Protein AF-A0A7C1NDT2-F1 (afdb_monomer)

Secondary structure (DSSP, 8-state):
--TT--HHHHHHHHHHHHHH---PPP------SS--EEESSSSEEEE-SSTTTT-EEEEEEEE-SSEEEEEEEETTEEEEEEEEE-SSTTTEEEEEEEEE-GGGTTSSHHHHHHHHHHHHHHHH-SSBEEEEPPP-PPPTT-S------HHHHHHHHHTT-EESS-HHHHTSGGGEEEEEEEPPBTTBPPEEEEEESSSSSEEEEEEBPTTT-SBP--HHHHHHHTT-HHHHHHHHHTT-EEETTS-EE--GGGHHHHHHHH-SSHHHHHHHHHHB---

Radius of gyration: 21.01 Å; Cα contacts (8 Å, |Δi|>4): 525; chains: 1; bounding box: 57×41×64 Å

pLDDT: mean 87.06, std 13.76, range [41.66, 98.5]

Foldseek 3Di:
DDPPPDVVVVVVVVVCVVVPPPPPPQDQDADALFFDWDDPDPFKIATCDFPQHRFIKGWDWDDDQFKIKIWIDGPNHTFKMWIWGAVNGLEETETEDIDGHPVCPPRGPSRVRVLVVVLVSLVRHQAYWYKYDQDDDDDPPDPPDDQPCQSVLLSCLQLQWDFPDDCLVCLDPVFWPDWDWACADDPRAIWIWTAGPDPVRTWIKFFADPPPRHTDRDSVVSVVCRVDSVSVSVRVVVSGIGTNHTMITNAPVSLSSNLSHRDPDPVSSVSSSSRYDGD

Mean predicted aligned error: 7.83 Å

Organism: NCBI:txid2052148

Solvent-accessible surface area (backbone atoms only — not comparable to full-atom values): 15444 Å² total; per-residue (Å²): 136,75,94,77,84,48,73,65,61,54,54,51,50,53,49,48,51,63,68,65,56,67,69,76,79,89,76,83,60,81,49,75,78,44,61,53,61,46,76,77,55,98,40,34,34,37,27,68,40,71,89,46,44,80,37,66,32,41,44,51,78,47,80,54,71,53,33,35,35,32,38,32,27,46,94,90,40,80,44,33,39,38,41,29,43,21,66,58,58,66,36,24,38,33,42,56,48,75,50,57,42,77,98,52,54,97,52,35,56,70,35,49,48,51,45,50,50,54,40,55,51,50,74,75,31,79,37,36,30,48,35,37,49,39,77,55,87,76,62,90,83,59,86,83,77,72,92,48,53,59,71,61,39,48,48,35,49,70,37,32,30,39,58,73,62,63,56,84,67,55,49,32,62,93,32,49,74,46,79,43,82,43,75,59,55,94,93,42,54,26,32,38,43,37,33,30,80,54,89,71,50,58,45,42,29,37,45,37,35,92,86,75,63,40,77,42,68,59,61,64,60,54,59,58,41,69,75,39,56,67,53,45,37,53,37,46,78,69,67,32,53,42,55,24,51,48,36,28,30,32,31,70,90,13,47,65,49,32,27,21,41,54,37,93,45,66,68,52,23,54,53,43,54,71,22,54,44,59,99

Structure (mmCIF, N/CA/C/O backbone):
data_AF-A0A7C1NDT2-F1
#
_entry.id   AF-A0A7C1NDT2-F1
#
loop_
_atom_site.group_PDB
_atom_site.id
_atom_site.type_symbol
_atom_site.label_atom_id
_atom_site.label_alt_id
_atom_site.label_comp_id
_atom_site.label_asym_id
_atom_site.label_entity_id
_atom_site.label_seq_id
_atom_site.pdbx_PDB_ins_code
_atom_site.Cartn_x
_atom_site.Cartn_y
_atom_site.Cartn_z
_atom_site.occupancy
_atom_site.B_iso_or_equiv
_atom_site.auth_seq_id
_atom_site.auth_comp_id
_atom_site.auth_asym_id
_atom_site.auth_atom_id
_atom_site.pdbx_PDB_model_num
ATOM 1 N N . MET A 1 1 ? -28.899 -22.841 -40.504 1.00 42.84 1 MET A N 1
ATOM 2 C CA . MET A 1 1 ? -29.251 -22.178 -39.231 1.00 42.84 1 MET A CA 1
ATOM 3 C C . MET A 1 1 ? -28.890 -23.130 -38.110 1.00 42.84 1 MET A C 1
ATOM 5 O O . MET A 1 1 ? -29.464 -24.207 -38.042 1.00 42.84 1 MET A O 1
ATOM 9 N N . GLY A 1 2 ? -27.838 -22.812 -37.356 1.00 41.75 2 GLY A N 1
ATOM 10 C CA . GLY A 1 2 ? -27.308 -23.696 -36.318 1.00 41.75 2 GLY A CA 1
ATOM 11 C C . GLY A 1 2 ? -28.187 -23.683 -35.069 1.00 41.75 2 GLY A C 1
ATOM 12 O O . GLY A 1 2 ? -28.708 -22.640 -34.693 1.00 41.75 2 GLY A O 1
ATOM 13 N N . LEU A 1 3 ? -28.302 -24.836 -34.413 1.00 42.25 3 LEU A N 1
ATOM 14 C CA . LEU A 1 3 ? -29.037 -25.101 -33.163 1.00 42.25 3 LEU A CA 1
ATOM 15 C C . LEU A 1 3 ? -28.534 -24.306 -31.924 1.00 42.25 3 LEU A C 1
ATOM 17 O O . LEU A 1 3 ? -28.817 -24.686 -30.793 1.00 42.25 3 LEU A O 1
ATOM 21 N N . GLY A 1 4 ? -27.772 -23.222 -32.112 1.00 46.84 4 GLY A N 1
ATOM 22 C CA . GLY A 1 4 ? -27.092 -22.467 -31.052 1.00 46.84 4 GLY A CA 1
ATOM 23 C C . GLY A 1 4 ? -27.848 -21.257 -30.487 1.00 46.84 4 GLY A C 1
ATOM 24 O O . GLY A 1 4 ? -27.421 -20.721 -29.469 1.00 46.84 4 GLY A O 1
ATOM 25 N N . ASP A 1 5 ? -28.964 -20.842 -31.095 1.00 49.38 5 ASP A N 1
ATOM 26 C CA . ASP A 1 5 ? -29.672 -19.594 -30.749 1.00 49.38 5 ASP A CA 1
ATOM 27 C C . ASP A 1 5 ? -30.988 -19.819 -29.985 1.00 49.38 5 ASP A C 1
ATOM 29 O O . ASP A 1 5 ? -31.969 -19.099 -30.162 1.00 49.38 5 ASP A O 1
ATOM 33 N N . LEU A 1 6 ? -31.027 -20.818 -29.099 1.00 52.16 6 LEU A N 1
ATOM 34 C CA . LEU A 1 6 ? -32.129 -20.966 -28.146 1.00 52.16 6 LEU A CA 1
ATOM 35 C C . LEU A 1 6 ? -31.745 -20.315 -26.802 1.00 52.16 6 LEU A C 1
ATOM 37 O O . LEU A 1 6 ? -30.791 -20.772 -26.164 1.00 52.16 6 LEU A O 1
ATOM 41 N N . PRO A 1 7 ? -32.490 -19.296 -26.318 1.00 56.72 7 PRO A N 1
ATOM 42 C CA . PRO A 1 7 ? -32.228 -18.596 -25.050 1.00 56.72 7 PRO A CA 1
ATOM 43 C C . PRO A 1 7 ? -32.074 -19.532 -23.842 1.00 56.72 7 PRO A C 1
ATOM 45 O O . PRO A 1 7 ? -31.340 -19.240 -22.902 1.00 56.72 7 PRO A O 1
ATOM 48 N N . ILE A 1 8 ? -32.729 -20.692 -23.903 1.00 56.28 8 ILE A N 1
ATOM 49 C CA . ILE A 1 8 ? -32.724 -21.733 -22.872 1.00 56.28 8 ILE A CA 1
ATOM 50 C C . ILE A 1 8 ? -31.347 -22.409 -22.757 1.00 56.28 8 ILE A C 1
ATOM 52 O O . ILE A 1 8 ? -30.890 -22.669 -21.648 1.00 56.28 8 ILE A O 1
ATOM 56 N N . ILE A 1 9 ? -30.635 -22.630 -23.869 1.00 56.09 9 ILE A N 1
ATOM 57 C CA . ILE A 1 9 ? -29.297 -23.251 -23.856 1.00 56.09 9 ILE A CA 1
ATOM 58 C C . ILE A 1 9 ? -28.259 -22.279 -23.274 1.00 56.09 9 ILE A C 1
ATOM 60 O O . ILE A 1 9 ? -27.378 -22.703 -22.526 1.00 56.09 9 ILE A O 1
ATOM 64 N N . ARG A 1 10 ? -28.399 -20.968 -23.529 1.00 53.59 10 ARG A N 1
ATOM 65 C CA . ARG A 1 10 ? -27.588 -19.932 -22.859 1.00 53.59 10 ARG A CA 1
ATOM 66 C C . ARG A 1 10 ? -27.877 -19.852 -21.362 1.00 53.59 10 ARG A C 1
ATOM 68 O O . ARG A 1 10 ? -26.935 -19.875 -20.584 1.00 53.59 10 ARG A O 1
ATOM 75 N N . ALA A 1 11 ? -29.147 -19.843 -20.955 1.00 54.56 11 ALA A N 1
ATOM 76 C CA . ALA A 1 11 ? -29.524 -19.788 -19.541 1.00 54.56 11 ALA A CA 1
ATOM 77 C C . ALA A 1 11 ? -29.020 -21.009 -18.751 1.00 54.56 11 ALA A C 1
ATOM 79 O O . ALA A 1 11 ? -28.519 -20.868 -17.638 1.00 54.56 11 ALA A O 1
ATOM 80 N N . ILE A 1 12 ? -29.084 -22.201 -19.353 1.00 56.88 12 ILE A N 1
ATOM 81 C CA . ILE A 1 12 ? -28.526 -23.428 -18.779 1.00 56.88 12 ILE A CA 1
ATOM 82 C C . ILE A 1 12 ? -26.991 -23.347 -18.742 1.00 56.88 12 ILE A C 1
ATOM 84 O O . ILE A 1 12 ? -26.395 -23.647 -17.714 1.00 56.88 12 ILE A O 1
ATOM 88 N N . GLY A 1 13 ? -26.337 -22.872 -19.806 1.00 50.62 13 GLY A N 1
ATOM 89 C CA . GLY A 1 13 ? -24.883 -22.672 -19.838 1.00 50.62 13 GLY A CA 1
ATOM 90 C C . GLY A 1 13 ? -24.366 -21.669 -18.797 1.00 50.62 13 GLY A C 1
ATOM 91 O O . GLY A 1 13 ? -23.332 -21.915 -18.174 1.00 50.62 13 GLY A O 1
ATOM 92 N N . ASP A 1 14 ? -25.099 -20.583 -18.555 1.00 53.72 14 ASP A N 1
ATOM 93 C CA . ASP A 1 14 ? -24.780 -19.575 -17.539 1.00 53.72 14 ASP A CA 1
ATOM 94 C C . ASP A 1 14 ? -25.069 -20.082 -16.116 1.00 53.72 14 ASP A C 1
ATOM 96 O O . ASP A 1 14 ? -24.304 -19.799 -15.191 1.00 53.72 14 ASP A O 1
ATOM 100 N N . PHE A 1 15 ? -26.108 -20.906 -15.941 1.00 54.09 15 PHE A N 1
ATOM 101 C CA . PHE A 1 15 ? -26.393 -21.605 -14.686 1.00 54.09 15 PHE A CA 1
ATOM 102 C C . PHE A 1 15 ? -25.333 -22.671 -14.369 1.00 54.09 15 PHE A C 1
ATOM 104 O O . PHE A 1 15 ? -24.875 -22.770 -13.237 1.00 54.09 15 PHE A O 1
ATOM 111 N N . PHE A 1 16 ? -24.858 -23.426 -15.364 1.00 48.78 16 PHE A N 1
ATOM 112 C CA . PHE A 1 16 ? -23.772 -24.389 -15.170 1.00 48.78 16 PHE A CA 1
ATOM 113 C C . PHE A 1 16 ? -22.420 -23.700 -14.955 1.00 48.78 16 PHE A C 1
ATOM 115 O O . PHE A 1 16 ? -21.645 -24.157 -14.119 1.00 48.78 16 PHE A O 1
ATOM 122 N N . ARG A 1 17 ? -22.134 -22.570 -15.619 1.00 49.31 17 ARG A N 1
ATOM 123 C CA . ARG A 1 17 ? -20.930 -21.770 -15.322 1.00 49.31 17 ARG A CA 1
ATOM 124 C C . ARG A 1 17 ? -20.971 -21.171 -13.919 1.00 49.31 17 ARG A C 1
ATOM 126 O O . ARG A 1 17 ? -19.943 -21.180 -13.252 1.00 49.31 17 ARG A O 1
ATOM 133 N N . SER A 1 18 ? -22.123 -20.703 -13.442 1.00 48.81 18 SER A N 1
ATOM 134 C CA . SER A 1 18 ? -22.248 -20.188 -12.072 1.00 48.81 18 SER A CA 1
ATOM 135 C C . SER A 1 18 ? -22.255 -21.295 -11.009 1.00 48.81 18 SER A C 1
ATOM 137 O O . SER A 1 18 ? -21.730 -21.083 -9.920 1.00 48.81 18 SER A O 1
ATOM 139 N N . ALA A 1 19 ? -22.764 -22.491 -11.329 1.00 46.84 19 ALA A N 1
ATOM 140 C CA . ALA A 1 19 ? -22.798 -23.634 -10.415 1.00 46.84 19 ALA A CA 1
ATOM 141 C C . ALA A 1 19 ? -21.475 -24.427 -10.346 1.00 46.84 19 ALA A C 1
ATOM 143 O O . ALA A 1 19 ? -21.180 -25.017 -9.306 1.00 46.84 19 ALA A O 1
ATOM 144 N N . PHE A 1 20 ? -20.672 -24.452 -11.421 1.00 41.66 20 PHE A N 1
ATOM 145 C CA . PHE A 1 20 ? -19.423 -25.233 -11.495 1.00 41.66 20 PHE A CA 1
ATOM 146 C C . PHE A 1 20 ? -18.130 -24.417 -11.478 1.00 41.66 20 PHE A C 1
ATOM 148 O O . PHE A 1 20 ? -17.073 -24.997 -11.216 1.00 41.66 20 PHE A O 1
ATOM 155 N N . ILE A 1 21 ? -18.169 -23.091 -11.647 1.00 46.12 21 ILE A N 1
ATOM 156 C CA . ILE A 1 21 ? -17.071 -22.252 -11.154 1.00 46.12 21 ILE A CA 1
ATOM 157 C C . ILE A 1 21 ? -17.264 -22.170 -9.640 1.00 46.12 21 ILE A C 1
ATOM 159 O O . ILE A 1 21 ? -17.776 -21.190 -9.106 1.00 46.12 21 ILE A O 1
ATOM 163 N N . ARG A 1 22 ? -16.876 -23.240 -8.935 1.00 45.53 22 ARG A N 1
ATOM 164 C CA . ARG A 1 22 ? -16.585 -23.144 -7.507 1.00 45.53 22 ARG A CA 1
ATOM 165 C C . ARG A 1 22 ? -15.466 -22.120 -7.397 1.00 45.53 22 ARG A C 1
ATOM 167 O O . ARG A 1 22 ? -14.302 -22.450 -7.627 1.00 45.53 22 ARG A O 1
ATOM 174 N N . GLU A 1 23 ? -15.824 -20.869 -7.109 1.00 55.97 23 GLU A N 1
ATOM 175 C CA . GLU A 1 23 ? -14.866 -19.931 -6.539 1.00 55.97 23 GLU A CA 1
ATOM 176 C C . GLU A 1 23 ? -14.151 -20.700 -5.432 1.00 55.97 23 GLU A C 1
ATOM 178 O O . GLU A 1 23 ? -14.802 -21.362 -4.614 1.00 55.97 23 GLU A O 1
ATOM 183 N N . LYS A 1 24 ? -12.813 -20.730 -5.492 1.00 68.94 24 LYS A N 1
ATOM 184 C CA . LYS A 1 24 ? -12.032 -21.416 -4.467 1.00 68.94 24 LYS A CA 1
ATOM 185 C C . LYS A 1 24 ? -12.553 -20.940 -3.108 1.00 68.94 24 LYS A C 1
ATOM 187 O O . LYS A 1 24 ? -12.750 -19.732 -2.947 1.00 68.94 24 LYS A O 1
ATOM 192 N N . PRO A 1 25 ? -12.835 -21.859 -2.170 1.00 82.81 25 PRO A N 1
ATOM 193 C CA . PRO A 1 25 ? -13.297 -21.452 -0.858 1.00 82.81 25 PRO A CA 1
ATOM 194 C C . PRO A 1 25 ? -12.260 -20.502 -0.262 1.00 82.81 25 PRO A C 1
ATOM 196 O O . PRO A 1 25 ? -11.061 -20.767 -0.342 1.00 82.81 25 PRO A O 1
ATOM 199 N N . PHE A 1 26 ? -12.729 -19.384 0.288 1.00 90.31 26 PHE A N 1
ATOM 200 C CA . PHE A 1 26 ? -11.866 -18.433 0.974 1.00 90.31 26 PHE A CA 1
ATOM 201 C C . PHE A 1 26 ? -11.153 -19.139 2.135 1.00 90.31 26 PHE A C 1
ATOM 203 O O . PHE A 1 26 ? -11.812 -19.747 2.985 1.00 90.31 26 PHE A O 1
ATOM 210 N N . VAL A 1 27 ? -9.824 -19.044 2.159 1.00 92.62 27 VAL A N 1
ATOM 211 C CA . VAL A 1 27 ? -8.973 -19.565 3.233 1.00 92.62 27 VAL A CA 1
ATOM 212 C C . VAL A 1 27 ? -8.429 -18.380 4.021 1.00 92.62 27 VAL A C 1
ATOM 214 O O . VAL A 1 27 ? -7.821 -17.468 3.453 1.00 92.62 27 VAL A O 1
ATOM 217 N N . TRP A 1 28 ? -8.670 -18.388 5.330 1.00 95.25 28 TRP A N 1
ATOM 218 C CA . TRP A 1 28 ? -8.096 -17.392 6.221 1.00 95.25 28 TRP A CA 1
ATOM 219 C C . TRP A 1 28 ? -6.632 -17.731 6.499 1.00 95.25 28 TRP A C 1
ATOM 221 O O . TRP A 1 28 ? -6.321 -18.752 7.109 1.00 95.25 28 TRP A O 1
ATOM 231 N N . GLU A 1 29 ? -5.743 -16.862 6.032 1.00 94.62 29 GLU A N 1
ATOM 232 C CA . GLU A 1 29 ? -4.293 -16.973 6.186 1.00 94.62 29 GLU A CA 1
ATOM 233 C C . GLU A 1 29 ? -3.771 -15.618 6.673 1.00 94.62 29 GLU A C 1
ATOM 235 O O . GLU A 1 29 ? -3.459 -14.757 5.849 1.00 94.62 29 GLU A O 1
ATOM 240 N N . PRO A 1 30 ? -3.748 -15.365 7.994 1.00 92.94 30 PRO A N 1
ATOM 241 C CA . PRO A 1 30 ? -3.500 -14.032 8.528 1.00 92.94 30 PRO A CA 1
ATOM 242 C C . PRO A 1 30 ? -2.140 -13.482 8.078 1.00 92.94 30 PRO A C 1
ATOM 244 O O . PRO A 1 30 ? -1.091 -14.094 8.288 1.00 92.94 30 PRO A O 1
ATOM 247 N N . GLY A 1 31 ? -2.175 -12.299 7.467 1.00 91.75 31 GLY A N 1
ATOM 248 C CA . GLY A 1 31 ? -1.012 -11.570 6.970 1.00 91.75 31 GLY A CA 1
ATOM 249 C C . GLY A 1 31 ? -0.706 -10.320 7.795 1.00 91.75 31 GLY A C 1
ATOM 250 O O . GLY A 1 31 ? -1.450 -9.942 8.696 1.00 91.75 31 GLY A O 1
ATOM 251 N N . ARG A 1 32 ? 0.407 -9.643 7.485 1.00 88.81 32 ARG A N 1
ATOM 252 C CA . ARG A 1 32 ? 0.792 -8.373 8.129 1.00 88.81 32 ARG A CA 1
ATOM 253 C C . ARG A 1 32 ? 1.323 -7.371 7.113 1.00 88.81 32 ARG A C 1
ATOM 255 O O . ARG A 1 32 ? 2.175 -7.689 6.291 1.00 88.81 32 ARG A O 1
ATOM 262 N N . ILE A 1 33 ? 0.856 -6.128 7.202 1.00 90.12 33 ILE A N 1
ATOM 263 C CA . ILE A 1 33 ? 1.282 -5.030 6.312 1.00 90.12 33 ILE A CA 1
ATOM 264 C C . ILE A 1 33 ? 2.494 -4.288 6.897 1.00 90.12 33 ILE A C 1
ATOM 266 O O . ILE A 1 33 ? 3.354 -3.779 6.169 1.00 90.12 33 ILE A O 1
ATOM 270 N N . GLY A 1 34 ? 2.547 -4.202 8.226 1.00 91.19 34 GLY A N 1
ATOM 271 C CA . GLY A 1 34 ? 3.481 -3.381 8.987 1.00 91.19 34 GLY A CA 1
ATOM 272 C C . GLY A 1 34 ? 3.886 -4.026 10.312 1.00 91.19 34 GLY A C 1
ATOM 273 O O . GLY A 1 34 ? 3.678 -5.228 10.485 1.00 91.19 34 GLY A O 1
ATOM 274 N N . PRO A 1 35 ? 4.483 -3.243 11.226 1.00 94.06 35 PRO A N 1
ATOM 275 C CA . PRO A 1 35 ? 4.910 -3.747 12.521 1.00 94.06 35 PRO A CA 1
ATOM 276 C C . PRO A 1 35 ? 3.706 -4.182 13.361 1.00 94.06 35 PRO A C 1
ATOM 278 O O . PRO A 1 35 ? 2.638 -3.576 13.301 1.00 94.06 35 PRO A O 1
ATOM 281 N N . LYS A 1 36 ? 3.909 -5.202 14.187 1.00 94.88 36 LYS A N 1
ATOM 282 C CA . LYS A 1 36 ? 3.018 -5.589 15.276 1.00 94.88 36 LYS A CA 1
ATOM 283 C C . LYS A 1 36 ? 2.871 -4.445 16.279 1.00 94.88 36 LYS A C 1
ATOM 285 O O . LYS A 1 36 ? 3.857 -3.823 16.684 1.00 94.88 36 LYS A O 1
ATOM 290 N N . PHE A 1 37 ? 1.641 -4.224 16.712 1.00 96.69 37 PHE A N 1
ATOM 291 C CA . PHE A 1 37 ? 1.280 -3.298 17.773 1.00 96.69 37 PHE A CA 1
ATOM 292 C C . PHE A 1 37 ? 0.081 -3.854 18.542 1.00 96.69 37 PHE A C 1
ATOM 294 O O . PHE A 1 37 ? -0.650 -4.689 18.008 1.00 96.69 37 PHE A O 1
ATOM 301 N N . ASP A 1 38 ? -0.114 -3.368 19.762 1.00 96.94 38 ASP A N 1
ATOM 302 C CA . ASP A 1 38 ? -1.301 -3.659 20.564 1.00 96.94 38 ASP A CA 1
ATOM 303 C C . ASP A 1 38 ? -2.063 -2.363 20.833 1.00 96.94 38 ASP A C 1
ATOM 305 O O . ASP A 1 38 ? -1.447 -1.313 21.018 1.00 96.94 38 ASP A O 1
ATOM 309 N N . TRP A 1 39 ? -3.390 -2.437 20.878 1.00 96.94 39 TRP A N 1
ATOM 310 C CA . TRP A 1 39 ? -4.219 -1.334 21.357 1.00 96.94 39 TRP A CA 1
ATOM 311 C C . TRP A 1 39 ? -4.110 -1.231 22.880 1.00 96.94 39 TRP A C 1
ATOM 313 O O . TRP A 1 39 ? -4.256 -2.231 23.582 1.00 96.94 39 TRP A O 1
ATOM 323 N N . LEU A 1 40 ? -3.836 -0.027 23.375 1.00 97.25 40 LEU A N 1
ATOM 324 C CA . LEU A 1 40 ? -3.861 0.304 24.802 1.00 97.25 40 LEU A CA 1
ATOM 325 C C . LEU A 1 40 ? -5.242 0.821 25.212 1.00 97.25 40 LEU A C 1
ATOM 327 O O . LEU A 1 40 ? -5.742 0.491 26.283 1.00 97.25 40 LEU A O 1
ATOM 331 N N . ASP A 1 41 ? -5.860 1.597 24.325 1.00 96.31 41 ASP A N 1
ATOM 332 C CA . ASP A 1 41 ? -7.229 2.086 24.432 1.00 96.31 41 ASP A CA 1
ATOM 333 C C . ASP A 1 41 ? -7.804 2.330 23.019 1.00 96.31 41 ASP A C 1
ATOM 335 O O . ASP A 1 41 ? -7.325 1.753 22.043 1.00 96.31 41 ASP A O 1
ATOM 339 N N . HIS A 1 42 ? -8.853 3.148 22.891 1.00 93.38 42 HIS A N 1
ATOM 340 C CA . HIS A 1 42 ? -9.510 3.436 21.610 1.00 93.38 42 HIS A CA 1
ATOM 341 C C . HIS A 1 42 ? -8.685 4.291 20.636 1.00 93.38 42 HIS A C 1
ATOM 343 O O . HIS A 1 42 ? -8.982 4.302 19.443 1.00 93.38 42 HIS A O 1
ATOM 349 N N . THR A 1 43 ? -7.682 5.015 21.125 1.00 97.00 43 THR A N 1
ATOM 350 C CA . THR A 1 43 ? -6.845 5.922 20.331 1.00 97.00 43 THR A CA 1
ATOM 351 C C . THR A 1 43 ? -5.359 5.634 20.480 1.00 97.00 43 THR A C 1
ATOM 353 O O . THR A 1 43 ? -4.586 6.074 19.644 1.00 97.00 43 THR A O 1
ATOM 356 N N . HIS A 1 44 ? -4.915 4.887 21.486 1.00 98.12 44 HIS A N 1
ATOM 357 C CA . HIS A 1 44 ? -3.500 4.637 21.733 1.00 98.12 44 HIS A CA 1
ATOM 358 C C . HIS A 1 44 ? -3.095 3.218 21.370 1.00 98.12 44 HIS A C 1
ATOM 360 O O . HIS A 1 44 ? -3.784 2.242 21.677 1.00 98.12 44 HIS A O 1
ATOM 366 N N . ILE A 1 45 ? -1.918 3.107 20.759 1.00 98.12 45 ILE A N 1
ATOM 367 C CA . ILE A 1 45 ? -1.268 1.834 20.466 1.00 98.12 45 ILE A CA 1
ATOM 368 C C . ILE A 1 45 ? 0.141 1.790 21.047 1.00 98.12 45 ILE A C 1
ATOM 370 O O . ILE A 1 45 ? 0.819 2.812 21.144 1.00 98.12 45 ILE A O 1
ATOM 374 N N . LEU A 1 46 ? 0.613 0.582 21.343 1.00 98.12 46 LEU A N 1
ATOM 375 C CA . LEU A 1 46 ? 1.993 0.286 21.707 1.00 98.12 46 LEU A CA 1
ATOM 376 C C . LEU A 1 46 ? 2.651 -0.552 20.612 1.00 98.12 46 LEU A C 1
ATOM 378 O O . LEU A 1 46 ? 2.239 -1.683 20.344 1.00 98.12 46 LEU A O 1
ATOM 382 N N . ILE A 1 47 ? 3.702 -0.020 19.989 1.00 97.75 47 ILE A N 1
ATOM 383 C CA . ILE A 1 47 ? 4.457 -0.739 18.958 1.00 97.75 47 ILE A CA 1
ATOM 384 C C . ILE A 1 47 ? 5.277 -1.859 19.602 1.00 97.75 47 ILE A C 1
ATOM 386 O O . ILE A 1 47 ? 6.009 -1.632 20.563 1.00 97.75 47 ILE A O 1
ATOM 390 N N . ARG A 1 48 ? 5.209 -3.072 19.049 1.00 97.12 48 ARG A N 1
ATOM 391 C CA . ARG A 1 48 ? 5.904 -4.254 19.587 1.00 97.12 48 ARG A CA 1
ATOM 392 C C . ARG A 1 48 ? 7.171 -4.627 18.838 1.00 97.12 48 ARG A C 1
ATOM 394 O O . ARG A 1 48 ? 8.054 -5.242 19.423 1.00 97.12 48 ARG A O 1
ATOM 401 N N . GLU A 1 49 ? 7.280 -4.262 17.567 1.00 94.81 49 GLU A N 1
ATOM 402 C CA . GLU A 1 49 ? 8.428 -4.634 16.739 1.00 94.81 49 GLU A CA 1
ATOM 403 C C . GLU A 1 49 ? 8.901 -3.490 15.835 1.00 94.81 49 GLU A C 1
ATOM 405 O O . GLU A 1 49 ? 8.172 -2.543 15.535 1.00 94.81 49 GLU A O 1
ATOM 410 N N . GLY A 1 50 ? 10.145 -3.603 15.370 1.00 92.81 50 GLY A N 1
ATOM 411 C CA . GLY A 1 50 ? 10.756 -2.647 14.453 1.00 92.81 50 GLY A CA 1
ATOM 412 C C . GLY A 1 50 ? 11.359 -1.410 15.135 1.00 92.81 50 GLY A C 1
ATOM 413 O O . GLY A 1 50 ? 11.528 -1.379 16.353 1.00 92.81 50 GLY A O 1
ATOM 414 N N . PRO A 1 51 ? 11.707 -0.369 14.356 1.00 94.50 51 PRO A N 1
ATOM 415 C CA . PRO A 1 51 ? 12.490 0.776 14.840 1.00 94.50 51 PRO A CA 1
ATOM 416 C C . PRO A 1 51 ? 11.810 1.649 15.904 1.00 94.50 51 PRO A C 1
ATOM 418 O O . PRO A 1 51 ? 12.451 2.536 16.463 1.00 94.50 51 PRO A O 1
ATOM 421 N N . LEU A 1 52 ? 10.510 1.455 16.133 1.00 95.88 52 LEU A N 1
ATOM 422 C CA . LEU A 1 52 ? 9.716 2.185 17.123 1.00 95.88 52 LEU A CA 1
ATOM 423 C C . LEU A 1 52 ? 9.189 1.261 18.227 1.00 95.88 52 LEU A C 1
ATOM 425 O O . LEU A 1 52 ? 8.253 1.637 18.918 1.00 95.88 52 LEU A O 1
ATOM 429 N N . ALA A 1 53 ? 9.767 0.068 18.403 1.00 97.38 53 ALA A N 1
ATOM 430 C CA . ALA A 1 53 ? 9.358 -0.861 19.453 1.00 97.38 53 ALA A CA 1
ATOM 431 C C . ALA A 1 53 ? 9.336 -0.196 20.842 1.00 97.38 53 ALA A C 1
ATOM 433 O O . ALA A 1 53 ? 10.214 0.599 21.187 1.00 97.38 53 ALA A O 1
ATOM 434 N N . ASN A 1 54 ? 8.318 -0.545 21.629 1.00 97.19 54 ASN A N 1
ATOM 435 C CA . ASN A 1 54 ? 8.002 -0.005 22.952 1.00 97.19 54 ASN A CA 1
ATOM 436 C C . ASN A 1 54 ? 7.687 1.500 22.977 1.00 97.19 54 ASN A C 1
ATOM 438 O O . ASN A 1 54 ? 7.747 2.123 24.035 1.00 97.19 54 ASN A O 1
ATOM 442 N N . ARG A 1 55 ? 7.362 2.101 21.826 1.00 97.56 55 ARG A N 1
ATOM 443 C CA . ARG A 1 55 ? 6.823 3.463 21.758 1.00 97.56 55 ARG A CA 1
ATOM 444 C C . ARG A 1 55 ? 5.307 3.428 21.675 1.00 97.56 55 ARG A C 1
ATOM 446 O O . ARG A 1 55 ? 4.741 2.624 20.933 1.00 97.56 55 ARG A O 1
ATOM 453 N N . GLU A 1 56 ? 4.689 4.341 22.406 1.00 97.56 56 GLU A N 1
ATOM 454 C CA . GLU A 1 56 ? 3.262 4.612 22.322 1.00 97.56 56 GLU A CA 1
ATOM 455 C C . GLU A 1 56 ? 2.983 5.644 21.233 1.00 97.56 56 GLU A C 1
ATOM 457 O O . GLU A 1 56 ? 3.782 6.557 21.001 1.00 97.56 56 GLU A O 1
ATOM 462 N N . MET A 1 57 ? 1.856 5.485 20.550 1.00 97.81 57 MET A N 1
ATOM 463 C CA . MET A 1 57 ? 1.363 6.434 19.560 1.00 97.81 57 MET A CA 1
ATOM 464 C C . MET A 1 57 ? -0.123 6.650 19.764 1.00 97.81 57 MET A C 1
ATOM 466 O O . MET A 1 57 ? -0.851 5.708 20.063 1.00 97.81 57 MET A O 1
ATOM 470 N N . GLU A 1 58 ? -0.561 7.875 19.523 1.00 98.50 58 GLU A N 1
ATOM 471 C CA . GLU A 1 58 ? -1.971 8.213 19.400 1.00 98.50 58 GLU A CA 1
ATOM 472 C C . GLU A 1 58 ? -2.376 8.116 17.924 1.00 98.50 58 GLU A C 1
ATOM 474 O O . GLU A 1 58 ? -1.648 8.558 17.030 1.00 98.50 58 GLU A O 1
ATOM 479 N N . ILE A 1 59 ? -3.544 7.543 17.669 1.00 98.19 59 ILE A N 1
ATOM 480 C CA . ILE A 1 59 ? -4.181 7.362 16.376 1.00 98.19 59 ILE A CA 1
ATOM 481 C C . ILE A 1 59 ? -5.588 7.939 16.466 1.00 98.19 59 ILE A C 1
ATOM 483 O O . ILE A 1 59 ? -6.415 7.481 17.250 1.00 98.19 59 ILE A O 1
ATOM 487 N N . VAL A 1 60 ? -5.872 8.918 15.613 1.00 98.06 60 VAL A N 1
ATOM 488 C CA . VAL A 1 60 ? -7.194 9.539 15.511 1.00 98.06 60 VAL A CA 1
ATOM 489 C C . VAL A 1 60 ? -7.746 9.297 14.118 1.00 98.06 60 VAL A C 1
ATOM 491 O O . VAL A 1 60 ? -7.126 9.686 13.125 1.00 98.06 60 VAL A O 1
ATOM 494 N N . THR A 1 61 ? -8.922 8.680 14.050 1.00 98.00 61 THR A N 1
ATOM 495 C CA . THR A 1 61 ? -9.638 8.415 12.800 1.00 98.00 61 THR A CA 1
ATOM 496 C C . THR A 1 61 ? -10.816 9.371 12.660 1.00 98.00 61 THR A C 1
ATOM 498 O O . THR A 1 61 ? -11.670 9.454 13.538 1.00 98.00 61 THR A O 1
ATOM 501 N N . GLU A 1 62 ? -10.903 10.060 11.526 1.00 97.62 62 GLU A N 1
ATOM 502 C CA . GLU A 1 62 ? -12.033 10.919 11.177 1.00 97.62 62 GLU A CA 1
ATOM 503 C C . GLU A 1 62 ? -12.732 10.376 9.931 1.00 97.62 62 GLU A C 1
ATOM 505 O O . GLU A 1 62 ? -12.113 10.251 8.872 1.00 97.62 62 GLU A O 1
ATOM 510 N N . ILE A 1 63 ? -14.033 10.092 10.024 1.00 96.62 63 ILE A N 1
ATOM 511 C CA . ILE A 1 63 ? -14.830 9.587 8.901 1.00 96.62 63 ILE A CA 1
ATOM 512 C C . ILE A 1 63 ? -15.983 10.545 8.618 1.00 96.62 63 ILE A C 1
ATOM 514 O O . ILE A 1 63 ? -16.871 10.749 9.440 1.00 96.62 63 ILE A O 1
ATOM 518 N N . PHE A 1 64 ? -15.992 11.086 7.406 1.00 95.88 64 PHE A N 1
ATOM 519 C CA . PHE A 1 64 ? -17.047 11.939 6.871 1.00 95.88 64 PHE A CA 1
ATOM 520 C C . PHE A 1 64 ? -17.715 11.245 5.675 1.00 95.88 64 PHE A C 1
ATOM 522 O O . PHE A 1 64 ? -17.170 10.269 5.151 1.00 95.88 64 PHE A O 1
ATOM 529 N N . PRO A 1 65 ? -18.869 11.730 5.178 1.00 93.44 65 PRO A N 1
ATOM 530 C CA . PRO A 1 65 ? -19.549 11.107 4.041 1.00 93.44 65 PRO A CA 1
ATOM 531 C C . PRO A 1 65 ? -18.637 10.882 2.823 1.00 93.44 65 PRO A C 1
ATOM 533 O O . PRO A 1 65 ? -18.551 9.760 2.329 1.00 93.44 65 PRO A O 1
ATOM 536 N N . ASN A 1 66 ? -17.871 11.904 2.425 1.00 96.00 66 ASN A N 1
ATOM 537 C CA . ASN A 1 66 ? -17.102 11.894 1.171 1.00 96.00 66 ASN A CA 1
ATOM 538 C C . ASN A 1 66 ? -15.587 11.739 1.377 1.00 96.00 66 ASN A C 1
ATOM 540 O O . ASN A 1 66 ? -14.828 11.738 0.412 1.00 96.00 66 ASN A O 1
ATOM 544 N N . LYS A 1 67 ? -15.116 11.655 2.625 1.00 96.94 67 LYS A N 1
ATOM 545 C CA . LYS A 1 67 ? -13.685 11.556 2.931 1.00 96.94 67 LYS A CA 1
ATOM 546 C C . LYS A 1 67 ? -13.433 10.861 4.259 1.00 96.94 67 LYS A C 1
ATOM 548 O O . LYS A 1 67 ? -14.305 10.856 5.124 1.00 96.94 67 LYS A O 1
ATOM 553 N N . ALA A 1 68 ? -12.235 10.328 4.434 1.00 97.88 68 ALA A N 1
ATOM 554 C CA . ALA A 1 68 ? -11.776 9.826 5.720 1.00 97.88 68 ALA A CA 1
ATOM 555 C C . ALA A 1 68 ? -10.278 10.098 5.906 1.00 97.88 68 ALA A C 1
ATOM 557 O O . ALA A 1 68 ? -9.537 10.188 4.927 1.00 97.88 68 ALA A O 1
ATOM 558 N N . ASN A 1 69 ? -9.841 10.243 7.153 1.00 98.06 69 ASN A N 1
ATOM 559 C CA . ASN A 1 69 ? -8.450 10.506 7.505 1.00 98.06 69 ASN A CA 1
ATOM 560 C C . ASN A 1 69 ? -8.055 9.682 8.725 1.00 98.06 69 ASN A C 1
ATOM 562 O O . ASN A 1 69 ? -8.866 9.468 9.623 1.00 98.06 69 ASN A O 1
ATOM 566 N N . VAL A 1 70 ? -6.786 9.296 8.784 1.00 98.31 70 VAL A N 1
ATOM 567 C CA . VAL A 1 70 ? -6.123 8.872 10.018 1.00 98.31 70 VAL A CA 1
ATOM 568 C C . VAL A 1 70 ? -4.974 9.819 10.281 1.00 98.31 70 VAL A C 1
ATOM 570 O O . VAL A 1 70 ? -4.209 10.128 9.369 1.00 98.31 70 VAL A O 1
ATOM 573 N N . PHE A 1 71 ? -4.840 10.256 11.525 1.00 98.38 71 PHE A N 1
ATOM 574 C CA . PHE A 1 71 ? -3.695 11.005 12.021 1.00 98.38 71 PHE A CA 1
ATOM 575 C C . PHE A 1 71 ? -2.958 10.160 13.046 1.00 98.38 71 PHE A C 1
ATOM 577 O O . PHE A 1 71 ? -3.591 9.501 13.865 1.00 98.38 71 PHE A O 1
ATOM 584 N N . VAL A 1 72 ? -1.630 10.206 13.008 1.00 98.38 72 VAL A N 1
ATOM 585 C CA . VAL A 1 72 ? -0.782 9.583 14.027 1.00 98.38 72 VAL A CA 1
ATOM 586 C C . VAL A 1 72 ? 0.025 10.664 14.713 1.00 98.38 72 VAL A C 1
ATOM 588 O O . VAL A 1 72 ? 0.697 11.452 14.037 1.00 98.38 72 VAL A O 1
ATOM 591 N N . SER A 1 73 ? -0.008 10.659 16.040 1.00 98.38 73 SER A N 1
ATOM 592 C CA . SER A 1 73 ? 0.795 11.530 16.887 1.00 98.38 73 SER A CA 1
ATOM 593 C C . SER A 1 73 ? 1.721 10.714 17.784 1.00 98.38 73 SER A C 1
ATOM 595 O O . SER A 1 73 ? 1.405 9.598 18.193 1.00 98.38 73 SER A O 1
ATOM 597 N N . MET A 1 74 ? 2.878 11.279 18.110 1.00 96.75 74 MET A N 1
ATOM 598 C CA . MET A 1 74 ? 3.787 10.726 19.110 1.00 96.75 74 MET A CA 1
ATOM 599 C C . MET A 1 74 ? 4.355 11.877 19.936 1.00 96.75 74 MET A C 1
ATOM 601 O O . MET A 1 74 ? 4.827 12.864 19.374 1.00 96.75 74 MET A O 1
ATOM 605 N N . ASN A 1 75 ? 4.292 11.766 21.266 1.00 93.56 75 ASN A N 1
ATOM 606 C CA . ASN A 1 75 ? 4.669 12.836 22.201 1.00 93.56 75 ASN A CA 1
ATOM 607 C C . ASN A 1 75 ? 3.947 14.174 21.918 1.00 93.56 75 ASN A C 1
ATOM 609 O O . ASN A 1 75 ? 4.563 15.237 21.960 1.00 93.56 75 ASN A O 1
ATOM 613 N N . GLY A 1 76 ? 2.659 14.120 21.562 1.00 92.88 76 GLY A N 1
ATOM 614 C CA . GLY A 1 76 ? 1.845 15.301 21.243 1.00 92.88 76 GLY A CA 1
ATOM 615 C C . GLY A 1 76 ? 2.113 15.942 19.873 1.00 92.88 76 GLY A C 1
ATOM 616 O O . GLY A 1 76 ? 1.412 16.875 19.490 1.00 92.88 76 GLY A O 1
ATOM 617 N N . GLU A 1 77 ? 3.086 15.449 19.101 1.00 96.75 77 GLU A N 1
ATOM 618 C CA . GLU A 1 77 ? 3.355 15.931 17.745 1.00 96.75 77 GLU A CA 1
ATOM 619 C C . GLU A 1 77 ? 2.701 15.022 16.697 1.00 96.75 77 GLU A C 1
ATOM 621 O O . GLU A 1 77 ? 2.919 13.811 16.709 1.00 96.75 77 GLU A O 1
ATOM 626 N N . LYS A 1 78 ? 1.970 15.598 15.730 1.00 97.38 78 LYS A N 1
ATOM 627 C CA . LYS A 1 78 ? 1.469 14.862 14.556 1.00 97.38 78 LYS A CA 1
ATOM 628 C C . LYS A 1 78 ? 2.627 14.473 13.633 1.00 97.38 78 LYS A C 1
ATOM 630 O O . LYS A 1 78 ? 3.279 15.332 13.040 1.00 97.38 78 LYS A O 1
ATOM 635 N N . ILE A 1 79 ? 2.846 13.172 13.461 1.00 97.88 79 ILE A N 1
ATOM 636 C CA . ILE A 1 79 ? 3.949 12.606 12.666 1.00 97.88 79 ILE A CA 1
AT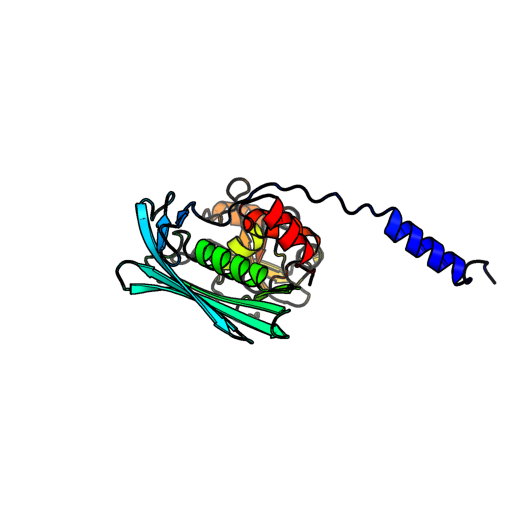OM 637 C C . ILE A 1 79 ? 3.489 11.933 11.370 1.00 97.88 79 ILE A C 1
ATOM 639 O O . ILE A 1 79 ? 4.320 11.642 10.504 1.00 97.88 79 ILE A O 1
ATOM 643 N N . GLY A 1 80 ? 2.186 11.692 11.213 1.00 97.62 80 GLY A N 1
ATOM 644 C CA . GLY A 1 80 ? 1.630 11.090 10.010 1.00 97.62 80 GLY A CA 1
ATOM 645 C C . GLY A 1 80 ? 0.173 11.459 9.765 1.00 97.62 80 GLY A C 1
ATOM 646 O O . GLY A 1 80 ? -0.564 11.787 10.696 1.00 97.62 80 GLY A O 1
ATOM 647 N N . ARG A 1 81 ? -0.231 11.408 8.494 1.00 97.75 81 ARG A N 1
ATOM 648 C CA . ARG A 1 81 ? -1.629 11.522 8.075 1.00 97.75 81 ARG A CA 1
ATOM 649 C C . ARG A 1 81 ? -1.927 10.670 6.843 1.00 97.75 81 ARG A C 1
ATOM 651 O O . ARG A 1 81 ? -1.051 10.487 5.994 1.00 97.75 81 ARG A O 1
ATOM 658 N N . THR A 1 82 ? -3.174 10.242 6.705 1.00 96.94 82 THR A N 1
ATOM 659 C CA . THR A 1 82 ? -3.731 9.678 5.469 1.00 96.94 82 THR A CA 1
ATOM 660 C C . THR A 1 82 ? -4.878 10.535 4.966 1.00 96.94 82 THR A C 1
ATOM 662 O O . THR A 1 82 ? -5.552 11.198 5.753 1.00 96.94 82 THR A O 1
ATOM 665 N N . TYR A 1 83 ? -5.097 10.512 3.655 1.00 96.12 83 TYR A N 1
ATOM 666 C CA . TYR A 1 83 ? -6.271 11.107 3.031 1.00 96.12 83 TYR A CA 1
ATOM 667 C C . TYR A 1 83 ? -6.957 10.079 2.134 1.00 96.12 83 TYR A C 1
ATOM 669 O O . TYR A 1 83 ? -6.344 9.520 1.218 1.00 96.12 83 TYR A O 1
ATOM 677 N N . ILE A 1 84 ? -8.237 9.845 2.407 1.00 97.44 84 ILE A N 1
ATOM 678 C CA . ILE A 1 84 ? -9.122 9.006 1.609 1.00 97.44 84 ILE A CA 1
ATOM 679 C C . ILE A 1 84 ? -10.269 9.847 1.076 1.00 97.44 84 ILE A C 1
ATOM 681 O O . ILE A 1 84 ? -10.933 10.557 1.829 1.00 97.44 84 ILE A O 1
ATOM 685 N N . GLU A 1 85 ? -10.550 9.683 -0.211 1.00 96.81 85 GLU A N 1
ATOM 686 C CA . GLU A 1 85 ? -11.794 10.120 -0.834 1.00 96.81 85 GLU A CA 1
ATOM 687 C C . GLU A 1 85 ? -12.775 8.949 -0.901 1.00 96.81 85 GLU A C 1
ATOM 689 O O . GLU A 1 85 ? -12.386 7.799 -1.136 1.00 96.81 85 GLU A O 1
ATOM 694 N N . ARG A 1 86 ? -14.057 9.250 -0.694 1.00 94.81 86 ARG A N 1
ATOM 695 C CA . ARG A 1 86 ? -15.147 8.282 -0.761 1.00 94.81 86 ARG A CA 1
ATOM 696 C C . ARG A 1 86 ? -16.091 8.653 -1.899 1.00 94.81 86 ARG A C 1
ATOM 698 O O . ARG A 1 86 ? -16.969 9.492 -1.709 1.00 94.81 86 ARG A O 1
ATOM 705 N N . ASP A 1 87 ? -15.897 8.027 -3.058 1.00 89.38 87 ASP A N 1
ATOM 706 C CA . ASP A 1 87 ? -16.654 8.317 -4.280 1.00 89.38 87 ASP A CA 1
ATOM 707 C C . ASP A 1 87 ? -17.113 7.032 -5.017 1.00 89.38 87 ASP A C 1
ATOM 709 O O . ASP A 1 87 ? -16.269 6.302 -5.551 1.00 89.38 87 ASP A O 1
ATOM 713 N N . PRO A 1 88 ? -18.425 6.711 -5.041 1.00 89.19 88 PRO A N 1
ATOM 714 C CA . PRO A 1 88 ? -19.486 7.422 -4.337 1.00 89.19 88 PRO A CA 1
ATOM 715 C C . PRO A 1 88 ? -19.418 7.166 -2.817 1.00 89.19 88 PRO A C 1
ATOM 717 O O . PRO A 1 88 ? -18.913 6.118 -2.383 1.00 89.19 88 PRO A O 1
ATOM 720 N N . PRO A 1 89 ? -19.945 8.087 -1.991 1.00 86.50 89 PRO A N 1
ATOM 721 C CA . PRO A 1 89 ? -19.972 7.959 -0.534 1.00 86.50 89 PRO A CA 1
ATOM 722 C C . PRO A 1 89 ? -20.528 6.611 -0.063 1.00 86.50 89 PRO A C 1
ATOM 724 O O . PRO A 1 89 ? -21.557 6.142 -0.542 1.00 86.50 89 PRO A O 1
ATOM 727 N N . GLY A 1 90 ? -19.844 5.971 0.889 1.00 84.69 90 GLY A N 1
ATOM 728 C CA . GLY A 1 90 ? -20.259 4.670 1.433 1.00 84.69 90 GLY A CA 1
ATOM 729 C C . GLY A 1 90 ? -19.939 3.449 0.564 1.00 84.69 90 GLY A C 1
ATOM 730 O O . GLY A 1 90 ? -20.191 2.331 1.012 1.00 84.69 90 GLY A O 1
ATOM 731 N N . VAL A 1 91 ? -19.377 3.642 -0.634 1.00 88.88 91 VAL A N 1
ATOM 732 C CA . VAL A 1 91 ? -19.112 2.562 -1.595 1.00 88.88 91 VAL A CA 1
ATOM 733 C C . VAL A 1 91 ? -17.672 2.602 -2.106 1.00 88.88 91 VAL A C 1
ATOM 735 O O . VAL A 1 91 ? -16.928 1.639 -1.923 1.00 88.88 91 VAL A O 1
ATOM 738 N N . GLY A 1 92 ? -17.256 3.695 -2.744 1.00 92.56 92 GLY A N 1
ATOM 739 C CA . GLY A 1 92 ? -15.893 3.827 -3.253 1.00 92.56 92 GLY A CA 1
ATOM 740 C C . GLY A 1 92 ? -14.933 4.296 -2.169 1.00 92.56 92 GLY A C 1
ATOM 741 O O . GLY A 1 92 ? -15.275 5.164 -1.373 1.00 92.56 92 GLY A O 1
ATOM 742 N N . VAL A 1 93 ? -13.731 3.725 -2.141 1.00 96.31 93 VAL A N 1
ATOM 743 C CA . VAL A 1 93 ? -12.636 4.100 -1.244 1.00 96.31 93 VAL A CA 1
ATOM 744 C C . VAL A 1 93 ? -11.386 4.317 -2.082 1.00 96.31 93 VAL A C 1
ATOM 746 O O . VAL A 1 93 ? -10.863 3.387 -2.699 1.00 96.31 93 VAL A O 1
ATOM 749 N N . ILE A 1 94 ? -10.898 5.552 -2.106 1.00 96.44 94 ILE A N 1
ATOM 750 C CA . ILE A 1 94 ? -9.702 5.936 -2.853 1.00 96.44 94 ILE A CA 1
ATOM 751 C C . ILE A 1 94 ? -8.688 6.492 -1.864 1.00 96.44 94 ILE A C 1
ATOM 753 O O . ILE A 1 94 ? -8.848 7.600 -1.355 1.00 96.44 94 ILE A O 1
ATOM 757 N N . LEU A 1 95 ? -7.634 5.725 -1.600 1.00 95.94 95 LEU A N 1
ATOM 758 C CA . LEU A 1 95 ? -6.482 6.208 -0.851 1.00 95.94 95 LEU A CA 1
ATOM 759 C C . LEU A 1 95 ? -5.644 7.113 -1.749 1.00 95.94 95 LEU A C 1
ATOM 761 O O . LEU A 1 95 ? -5.075 6.656 -2.738 1.00 95.94 95 LEU A O 1
ATOM 765 N N . TRP A 1 96 ? -5.590 8.391 -1.400 1.00 91.75 96 TRP A N 1
ATOM 766 C CA . TRP A 1 96 ? -4.936 9.425 -2.197 1.00 91.75 96 TRP A CA 1
ATOM 767 C C . TRP A 1 96 ? -3.525 9.737 -1.747 1.00 91.75 96 TRP A C 1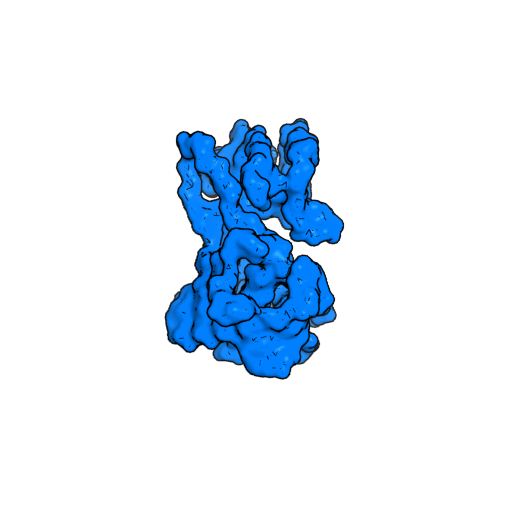
ATOM 769 O O . TRP A 1 96 ? -2.647 9.948 -2.578 1.00 91.75 96 TRP A O 1
ATOM 779 N N . ASP A 1 97 ? -3.333 9.830 -0.436 1.00 88.25 97 ASP A N 1
ATOM 780 C CA . ASP A 1 97 ? -2.065 10.258 0.130 1.00 88.25 97 ASP A CA 1
ATOM 781 C C . ASP A 1 97 ? -1.825 9.592 1.482 1.00 88.25 97 ASP A C 1
ATOM 783 O O . ASP A 1 97 ? -2.747 9.385 2.281 1.00 88.25 97 ASP A O 1
ATOM 787 N N . ILE A 1 98 ? -0.554 9.292 1.728 1.00 93.12 98 ILE A N 1
ATOM 788 C CA . ILE A 1 98 ? -0.019 8.927 3.030 1.00 93.12 98 ILE A CA 1
ATOM 789 C C . ILE A 1 98 ? 1.248 9.747 3.233 1.00 93.12 98 ILE A C 1
ATOM 791 O O . ILE A 1 98 ? 2.286 9.478 2.626 1.00 93.12 98 ILE A O 1
ATOM 795 N N . ALA A 1 99 ? 1.186 10.697 4.158 1.00 92.81 99 ALA A N 1
ATOM 796 C CA . ALA A 1 99 ? 2.328 11.516 4.521 1.00 92.81 99 ALA A CA 1
ATOM 797 C C . ALA A 1 99 ? 2.865 11.087 5.888 1.00 92.81 99 ALA A C 1
ATOM 799 O O . ALA A 1 99 ? 2.116 10.982 6.857 1.00 92.81 99 ALA A O 1
ATOM 800 N N . VAL A 1 100 ? 4.179 10.872 5.966 1.00 94.44 100 VAL A N 1
ATOM 801 C CA . VAL A 1 100 ? 4.911 10.613 7.213 1.00 94.44 100 VAL A CA 1
ATOM 802 C C . VAL A 1 100 ? 6.093 11.575 7.283 1.00 94.44 100 VAL A C 1
ATOM 804 O O . VAL A 1 100 ? 6.841 11.728 6.306 1.00 94.44 100 VAL A O 1
ATOM 807 N N . LYS A 1 101 ? 6.255 12.230 8.436 1.00 94.56 101 LYS A N 1
ATOM 808 C CA . LYS A 1 101 ? 7.355 13.163 8.710 1.00 94.56 101 LYS A CA 1
ATOM 809 C C . LYS A 1 101 ? 8.705 12.453 8.540 1.00 94.56 101 LYS A C 1
ATOM 811 O O . LYS A 1 101 ? 8.842 11.287 8.893 1.00 94.56 101 LYS A O 1
ATOM 816 N N . GLU A 1 102 ? 9.695 13.149 7.984 1.00 89.06 102 GLU A N 1
ATOM 817 C CA . GLU A 1 102 ? 10.957 12.575 7.485 1.00 89.06 102 GLU A CA 1
ATOM 818 C C . GLU A 1 102 ? 11.664 11.641 8.480 1.00 89.06 102 GLU A C 1
ATOM 820 O O . GLU A 1 102 ? 11.869 10.471 8.174 1.00 89.06 102 GLU A O 1
ATOM 825 N N . GLY A 1 103 ? 11.884 12.082 9.723 1.00 91.06 103 GLY A N 1
ATOM 826 C CA . GLY A 1 103 ? 12.512 11.262 10.773 1.00 91.06 103 GLY A CA 1
ATOM 827 C C . GLY A 1 103 ? 11.710 10.030 11.228 1.00 91.06 103 GLY A C 1
ATOM 828 O O . GLY A 1 103 ? 12.187 9.250 12.056 1.00 91.06 103 GLY A O 1
ATOM 829 N N . TYR A 1 104 ? 10.498 9.839 10.709 1.00 93.88 104 TYR A N 1
ATOM 830 C CA . TYR A 1 104 ? 9.584 8.742 11.025 1.00 93.88 104 TYR A CA 1
ATOM 831 C C . TYR A 1 104 ? 9.303 7.820 9.830 1.00 93.88 104 TYR A C 1
ATOM 833 O O . TYR A 1 104 ? 8.631 6.792 9.969 1.00 93.88 104 TYR A O 1
ATOM 841 N N . ARG A 1 105 ? 9.839 8.143 8.649 1.00 90.50 105 ARG A N 1
ATOM 842 C CA . ARG A 1 105 ? 9.706 7.308 7.450 1.00 90.50 105 ARG A CA 1
ATOM 843 C C . ARG A 1 105 ? 10.413 5.968 7.636 1.00 90.50 105 ARG A C 1
ATOM 845 O O . ARG A 1 105 ? 11.340 5.839 8.427 1.00 90.50 105 ARG A O 1
ATOM 852 N N . ARG A 1 106 ? 9.942 4.943 6.914 1.00 87.38 106 ARG A N 1
ATOM 853 C CA . ARG A 1 106 ? 10.455 3.554 6.970 1.00 87.38 106 ARG A CA 1
ATOM 854 C C . ARG A 1 106 ? 10.350 2.871 8.345 1.00 87.38 106 ARG A C 1
ATOM 856 O O . ARG A 1 106 ? 10.870 1.776 8.525 1.00 87.38 106 ARG A O 1
ATOM 863 N N . LYS A 1 107 ? 9.605 3.455 9.290 1.00 92.75 107 LYS A N 1
ATOM 864 C CA . LYS A 1 107 ? 9.353 2.878 10.623 1.00 92.75 107 LYS A CA 1
ATOM 865 C C . LYS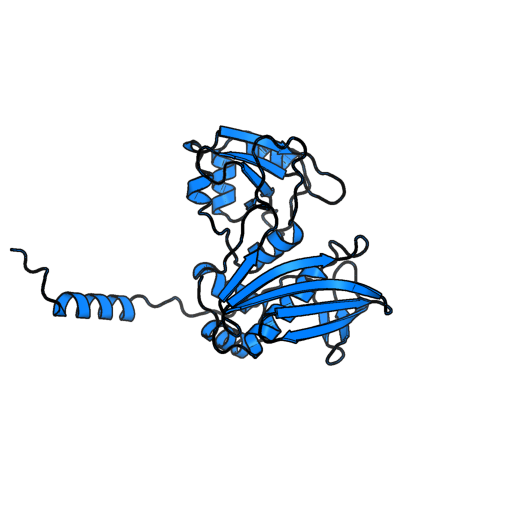 A 1 107 ? 7.978 2.212 10.771 1.00 92.75 107 LYS A C 1
ATOM 867 O O . LYS A 1 107 ? 7.551 1.922 11.879 1.00 92.75 107 LYS A O 1
ATOM 872 N N . GLY A 1 108 ? 7.271 1.983 9.661 1.00 93.12 108 GLY A N 1
ATOM 873 C CA . GLY A 1 108 ? 5.995 1.255 9.640 1.00 93.12 108 GLY A CA 1
ATOM 874 C C . GLY A 1 108 ? 4.729 2.091 9.855 1.00 93.12 108 GLY A C 1
ATOM 875 O O . GLY A 1 108 ? 3.637 1.559 9.691 1.00 93.12 108 GLY A O 1
ATOM 876 N N . ILE A 1 109 ? 4.844 3.394 10.135 1.00 96.00 109 ILE A N 1
ATOM 877 C CA . ILE A 1 109 ? 3.692 4.274 10.422 1.00 96.00 109 ILE A CA 1
ATOM 878 C C . ILE A 1 109 ? 2.692 4.327 9.257 1.00 96.00 109 ILE A C 1
ATOM 880 O O . ILE A 1 109 ? 1.490 4.236 9.477 1.00 96.00 109 ILE A O 1
ATOM 884 N N . ALA A 1 110 ? 3.168 4.394 8.009 1.00 95.69 110 ALA A N 1
ATOM 885 C CA . ALA A 1 110 ? 2.298 4.359 6.829 1.00 95.69 110 ALA A CA 1
ATOM 886 C C . ALA A 1 110 ? 1.458 3.069 6.753 1.00 95.69 110 ALA A C 1
ATOM 888 O O . ALA A 1 110 ? 0.265 3.121 6.454 1.00 95.69 110 ALA A O 1
ATOM 889 N N . SER A 1 111 ? 2.064 1.920 7.071 1.00 95.81 111 SER A N 1
ATOM 890 C CA . SER A 1 111 ? 1.370 0.631 7.107 1.00 95.81 111 SER A CA 1
ATOM 891 C C . SER A 1 111 ? 0.320 0.589 8.215 1.00 95.81 111 SER A C 1
ATOM 893 O O . SER A 1 111 ? -0.785 0.124 7.963 1.00 95.81 111 SER A O 1
ATOM 895 N N . ILE A 1 112 ? 0.639 1.111 9.407 1.00 96.94 112 ILE A N 1
ATOM 896 C CA . ILE A 1 112 ? -0.304 1.193 10.536 1.00 96.94 112 ILE A CA 1
ATOM 897 C C . ILE A 1 112 ? -1.509 2.052 10.155 1.00 96.94 112 ILE A C 1
ATOM 899 O O . ILE A 1 112 ? -2.641 1.597 10.270 1.00 96.94 112 ILE A O 1
ATOM 903 N N . MET A 1 113 ? -1.284 3.264 9.637 1.00 97.94 113 MET A N 1
ATOM 904 C CA . MET A 1 113 ? -2.395 4.139 9.254 1.00 97.94 113 MET A CA 1
ATOM 905 C C . MET A 1 113 ? -3.268 3.523 8.159 1.00 97.94 113 MET A C 1
ATOM 907 O O . MET A 1 113 ? -4.486 3.667 8.205 1.00 97.94 113 MET A O 1
ATOM 911 N N . THR A 1 114 ? -2.657 2.827 7.191 1.00 97.25 114 THR A N 1
ATOM 912 C CA . THR A 1 114 ? -3.394 2.131 6.123 1.00 97.25 114 THR A CA 1
ATOM 913 C C . THR A 1 114 ? -4.233 0.987 6.681 1.00 97.25 114 THR A C 1
ATOM 915 O O . THR A 1 114 ? -5.400 0.856 6.322 1.00 97.25 114 THR A O 1
ATOM 918 N N . TYR A 1 115 ? -3.647 0.181 7.572 1.00 96.88 115 TYR A N 1
ATOM 919 C CA . TYR A 1 115 ? -4.345 -0.897 8.266 1.00 96.88 115 TYR A CA 1
ATOM 920 C C . TYR A 1 115 ? -5.573 -0.358 9.005 1.00 96.88 115 TYR A C 1
ATOM 922 O O . TYR A 1 115 ? -6.684 -0.826 8.761 1.00 96.88 115 TYR A O 1
ATOM 930 N N . VAL A 1 116 ? -5.380 0.671 9.840 1.00 97.00 116 VAL A N 1
ATOM 931 C CA . VAL A 1 116 ? -6.455 1.269 10.639 1.00 97.00 116 VAL A CA 1
ATOM 932 C C . VAL A 1 116 ? -7.563 1.786 9.730 1.00 97.00 116 VAL A C 1
ATOM 934 O O . VAL A 1 116 ? -8.707 1.369 9.872 1.00 97.00 116 VAL A O 1
ATOM 937 N N . ILE A 1 117 ? -7.245 2.640 8.752 1.00 97.44 117 ILE A N 1
ATOM 938 C CA . ILE A 1 117 ? -8.299 3.287 7.970 1.00 97.44 117 ILE A CA 1
ATOM 939 C C . ILE A 1 117 ? -9.078 2.312 7.085 1.00 97.44 117 ILE A C 1
ATOM 941 O O . ILE A 1 117 ? -10.293 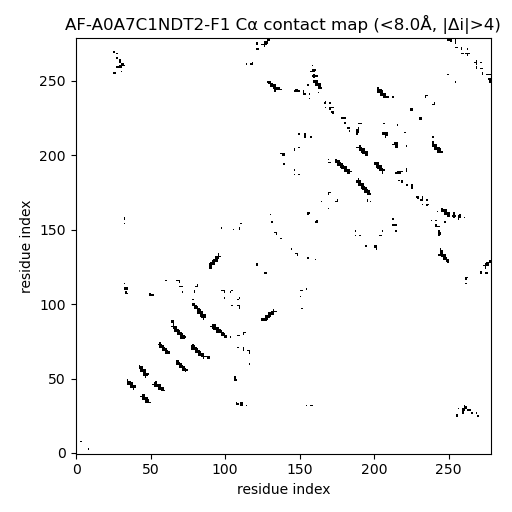2.439 6.957 1.00 97.44 117 ILE A O 1
ATOM 945 N N . PHE A 1 118 ? -8.414 1.329 6.470 1.00 97.31 118 PHE A N 1
ATOM 946 C CA . PHE A 1 118 ? -9.119 0.354 5.642 1.00 97.31 118 PHE A CA 1
ATOM 947 C C . PHE A 1 118 ? -9.990 -0.572 6.481 1.00 97.31 118 PHE A C 1
ATOM 949 O O . PHE A 1 118 ? -11.117 -0.853 6.074 1.00 97.31 118 PHE A O 1
ATOM 956 N N . ARG A 1 119 ? -9.516 -0.986 7.661 1.00 96.19 119 ARG A N 1
ATOM 957 C CA . ARG A 1 119 ? -10.317 -1.775 8.597 1.00 96.19 119 ARG A CA 1
ATOM 958 C C . ARG A 1 119 ? -11.547 -0.997 9.071 1.00 96.19 119 ARG A C 1
ATOM 960 O O . ARG A 1 119 ? -12.655 -1.503 8.941 1.00 96.19 119 ARG A O 1
ATOM 967 N N . GLU A 1 120 ? -11.381 0.248 9.513 1.00 95.88 120 GLU A N 1
ATOM 968 C CA . GLU A 1 120 ? -12.494 1.115 9.934 1.00 95.88 120 GLU A CA 1
ATOM 969 C C . GLU A 1 120 ? -13.537 1.310 8.822 1.00 95.88 120 GLU A C 1
ATOM 971 O O . GLU A 1 120 ? -14.743 1.174 9.044 1.00 95.88 120 GLU A O 1
ATOM 976 N N . LEU A 1 121 ? -13.089 1.558 7.587 1.00 96.56 121 LEU A N 1
ATOM 977 C CA . LEU A 1 121 ? -13.994 1.707 6.446 1.00 96.56 121 LEU A CA 1
ATOM 978 C C . LEU A 1 121 ? -14.745 0.409 6.118 1.00 96.56 121 LEU A C 1
ATOM 980 O O . LEU A 1 121 ? -15.935 0.460 5.807 1.00 96.56 121 LEU A O 1
ATOM 984 N N . LEU A 1 122 ? -14.100 -0.755 6.223 1.00 95.81 122 LEU A N 1
ATOM 985 C CA . LEU A 1 122 ? -14.764 -2.053 6.051 1.00 95.81 122 LEU A CA 1
ATOM 986 C C . LEU A 1 122 ? -15.777 -2.350 7.158 1.00 95.81 122 LEU A C 1
ATOM 988 O O . LEU A 1 122 ? -16.827 -2.940 6.886 1.00 95.81 122 LEU A O 1
ATOM 992 N N . SER A 1 123 ? -15.505 -1.921 8.387 1.00 94.38 123 SER A N 1
ATOM 993 C CA . SER A 1 123 ? -16.425 -2.095 9.512 1.00 94.38 123 SER A CA 1
ATOM 994 C C . SER A 1 123 ? -17.751 -1.368 9.284 1.00 94.38 123 SER A C 1
ATOM 996 O O . SER A 1 123 ? -18.807 -1.914 9.601 1.00 94.38 123 SER A O 1
ATOM 998 N N . ILE A 1 124 ? -17.725 -0.187 8.656 1.00 93.31 124 ILE A N 1
ATOM 999 C CA . ILE A 1 124 ? -18.929 0.636 8.447 1.00 93.31 124 ILE A CA 1
ATOM 1000 C C . ILE A 1 124 ? -19.594 0.459 7.074 1.00 93.31 124 ILE A C 1
ATOM 1002 O O . ILE A 1 124 ? -20.750 0.848 6.891 1.00 93.31 124 ILE A O 1
ATOM 1006 N N . GLN A 1 125 ? -18.889 -0.082 6.078 1.00 91.38 125 GLN A N 1
ATOM 1007 C CA . GLN A 1 125 ? -19.416 -0.211 4.719 1.00 91.38 125 GLN A CA 1
ATOM 1008 C C . GLN A 1 125 ? -20.186 -1.519 4.513 1.00 91.38 125 GLN A C 1
ATOM 1010 O O . GLN A 1 125 ? -19.741 -2.602 4.881 1.00 91.38 125 GLN A O 1
ATOM 1015 N N . LYS A 1 126 ? -21.333 -1.436 3.825 1.00 92.56 126 LYS A N 1
ATOM 1016 C CA . LYS A 1 126 ? -22.053 -2.624 3.324 1.00 92.56 126 LYS A CA 1
ATOM 1017 C C . LYS A 1 126 ? -21.363 -3.234 2.108 1.00 92.56 126 LYS A C 1
ATOM 1019 O O . LYS A 1 126 ? -21.440 -4.434 1.859 1.00 92.56 126 LYS A O 1
ATOM 1024 N N . THR A 1 127 ? -20.746 -2.387 1.295 1.00 94.94 127 THR A N 1
ATOM 1025 C CA . THR A 1 127 ? -20.025 -2.771 0.086 1.00 94.94 127 THR A CA 1
ATOM 1026 C C . THR A 1 127 ? -18.892 -1.782 -0.135 1.00 94.94 127 THR A C 1
ATOM 1028 O O . THR A 1 127 ? -19.060 -0.594 0.142 1.00 94.94 127 THR A O 1
ATOM 1031 N N . ALA A 1 128 ? -17.738 -2.261 -0.593 1.00 95.12 128 ALA A N 1
ATOM 1032 C CA . ALA A 1 128 ? -16.550 -1.430 -0.729 1.00 95.12 128 ALA A CA 1
ATOM 1033 C C . ALA A 1 128 ? -15.726 -1.773 -1.974 1.00 95.12 128 ALA A C 1
ATOM 1035 O O . ALA A 1 128 ? -15.469 -2.946 -2.249 1.00 95.12 128 ALA A O 1
ATOM 1036 N N . PHE A 1 129 ? -15.276 -0.742 -2.686 1.00 96.75 129 PHE A N 1
ATOM 1037 C CA . PHE A 1 129 ? -14.299 -0.833 -3.772 1.00 96.75 129 PHE A CA 1
ATOM 1038 C C . PHE A 1 129 ? -13.063 -0.036 -3.382 1.00 96.75 129 PHE A C 1
ATOM 1040 O O . PHE A 1 129 ? -13.197 1.124 -3.000 1.00 96.75 129 PHE A O 1
ATOM 1047 N N . PHE A 1 130 ? -11.875 -0.622 -3.513 1.00 97.06 130 PHE A N 1
ATOM 1048 C CA . PHE A 1 130 ? -10.641 0.032 -3.087 1.00 97.06 130 PHE A CA 1
ATOM 1049 C C . PHE A 1 130 ? -9.729 0.358 -4.263 1.00 97.06 130 PHE A C 1
ATOM 1051 O O . PHE A 1 130 ? -9.410 -0.490 -5.103 1.00 97.06 130 PHE A O 1
ATOM 1058 N N . LYS A 1 131 ? -9.258 1.602 -4.274 1.00 96.44 131 LYS A N 1
ATOM 1059 C CA . LYS A 1 131 ? -8.224 2.107 -5.172 1.00 96.44 131 LYS A CA 1
ATOM 1060 C C . LYS A 1 131 ? -7.162 2.830 -4.355 1.00 96.44 131 LYS A C 1
ATOM 1062 O O . LYS A 1 131 ? -7.446 3.418 -3.314 1.00 96.44 131 LYS A O 1
ATOM 1067 N N . ILE A 1 132 ? -5.945 2.821 -4.868 1.00 95.12 132 ILE A N 1
ATOM 1068 C CA . ILE A 1 132 ? -4.835 3.632 -4.395 1.00 95.12 132 ILE A CA 1
ATOM 1069 C C . ILE A 1 132 ? -4.417 4.511 -5.565 1.00 95.12 132 ILE A C 1
ATOM 1071 O O . ILE A 1 132 ? -4.086 4.017 -6.647 1.00 95.12 132 ILE A O 1
ATOM 1075 N N . ARG A 1 133 ? -4.461 5.820 -5.359 1.00 90.94 133 ARG A N 1
ATOM 1076 C CA . ARG A 1 133 ? -4.028 6.796 -6.345 1.00 90.94 133 ARG A CA 1
ATOM 1077 C C . ARG A 1 133 ? -2.554 7.085 -6.122 1.00 90.94 133 ARG A C 1
ATOM 1079 O O . ARG A 1 133 ? -2.167 7.553 -5.060 1.00 90.94 133 ARG A O 1
ATOM 1086 N N . MET A 1 134 ? -1.739 6.811 -7.133 1.00 85.31 134 MET A N 1
ATOM 1087 C CA . MET A 1 134 ? -0.338 7.218 -7.117 1.00 85.31 134 MET A CA 1
ATOM 1088 C C . MET A 1 134 ? -0.247 8.585 -7.783 1.00 85.31 134 MET A C 1
ATOM 1090 O O . MET A 1 134 ? -0.760 8.785 -8.886 1.00 85.31 134 MET A O 1
ATOM 1094 N N . MET A 1 135 ? 0.363 9.559 -7.115 1.00 66.00 135 MET A N 1
ATOM 1095 C CA . MET A 1 135 ? 0.529 10.879 -7.714 1.00 66.00 135 MET A CA 1
ATOM 1096 C C . MET A 1 135 ? 1.561 10.842 -8.854 1.00 66.00 135 MET A C 1
ATOM 1098 O O . MET A 1 135 ? 2.635 10.271 -8.687 1.00 66.00 135 MET A O 1
ATOM 1102 N N . ARG A 1 136 ? 1.223 11.549 -9.947 1.00 65.44 136 ARG A N 1
ATOM 1103 C CA . ARG A 1 136 ? 1.974 11.885 -11.182 1.00 65.44 136 ARG A CA 1
ATOM 1104 C C . ARG A 1 136 ? 1.786 11.002 -12.423 1.00 65.44 136 ARG A C 1
ATOM 1106 O O . ARG A 1 136 ? 2.169 9.842 -12.472 1.00 65.44 136 ARG A O 1
ATOM 1113 N N . LEU A 1 137 ? 1.363 11.679 -13.494 1.00 52.00 137 LEU A N 1
ATOM 1114 C CA . LEU A 1 137 ? 1.708 11.374 -14.883 1.00 52.00 137 LEU A CA 1
ATOM 1115 C C . LEU A 1 137 ? 3.033 12.083 -15.197 1.00 52.00 137 LEU A C 1
ATOM 1117 O O . LEU A 1 137 ? 3.105 13.303 -15.063 1.00 52.00 137 LEU A O 1
ATOM 1121 N N . MET A 1 138 ? 4.065 11.344 -15.603 1.00 61.53 138 MET A N 1
ATOM 1122 C CA . MET A 1 138 ? 5.326 11.937 -16.068 1.00 61.53 138 MET A CA 1
ATOM 1123 C C . MET A 1 138 ? 5.324 12.100 -17.580 1.00 61.53 138 MET A C 1
ATOM 1125 O O . MET A 1 138 ? 4.772 11.270 -18.308 1.00 61.53 138 MET A O 1
ATOM 1129 N N . LYS A 1 139 ? 5.974 13.166 -18.052 1.00 58.28 139 LYS A N 1
ATOM 1130 C CA . LYS A 1 139 ? 6.202 13.381 -19.484 1.00 58.28 139 LYS A CA 1
ATOM 1131 C C . LYS A 1 139 ? 7.571 12.809 -19.881 1.00 58.28 139 LYS A C 1
ATOM 1133 O O . LYS A 1 139 ? 8.531 13.006 -19.141 1.00 58.28 139 LYS A O 1
ATOM 1138 N N . PRO A 1 140 ? 7.715 12.188 -21.068 1.00 54.47 140 PRO A N 1
ATOM 1139 C CA . PRO A 1 140 ? 8.985 11.598 -21.512 1.00 54.47 140 PRO A CA 1
ATOM 1140 C C . PRO A 1 140 ? 10.198 12.545 -21.509 1.00 54.47 140 PRO A C 1
ATOM 1142 O O . PRO A 1 140 ? 11.328 12.090 -21.365 1.00 54.47 140 PRO A O 1
ATOM 1145 N N . ALA A 1 141 ? 9.969 13.853 -21.666 1.00 59.47 141 ALA A N 1
ATOM 1146 C CA . ALA A 1 141 ? 11.013 14.876 -21.737 1.00 59.47 141 ALA A CA 1
ATOM 1147 C C . ALA A 1 141 ? 11.525 15.367 -20.366 1.00 59.47 141 ALA A C 1
ATOM 1149 O O . ALA A 1 141 ? 12.464 16.165 -20.317 1.00 59.47 141 ALA A O 1
ATOM 1150 N N . GLU A 1 142 ? 10.924 14.939 -19.252 1.00 63.94 142 GLU A N 1
ATOM 1151 C CA . GLU A 1 142 ? 11.384 15.338 -17.920 1.00 63.94 142 GLU A CA 1
ATOM 1152 C C . GLU A 1 142 ? 12.740 14.685 -17.611 1.00 63.94 142 GLU A C 1
ATOM 1154 O O . GLU A 1 142 ? 12.876 13.464 -17.588 1.00 63.94 142 GLU A O 1
ATOM 1159 N N . LYS A 1 143 ? 13.771 15.513 -17.393 1.00 56.88 143 LYS A N 1
ATOM 1160 C CA . LYS A 1 143 ? 15.129 15.051 -17.050 1.00 56.88 143 LYS A CA 1
ATOM 1161 C C . LYS A 1 143 ? 15.292 14.720 -15.563 1.00 56.88 143 LYS A C 1
ATOM 1163 O O . LYS A 1 143 ? 16.105 13.875 -15.219 1.00 56.88 143 LYS A O 1
ATOM 1168 N N . ASN A 1 144 ? 14.494 15.346 -14.696 1.00 61.62 144 ASN A N 1
ATOM 1169 C CA . ASN A 1 144 ? 14.524 15.139 -13.246 1.00 61.62 144 ASN A CA 1
ATOM 1170 C C . ASN A 1 144 ? 13.394 14.203 -12.818 1.00 61.62 144 ASN A C 1
ATOM 1172 O O . ASN A 1 144 ? 12.478 14.600 -12.096 1.00 61.62 144 ASN A O 1
ATOM 1176 N N . ILE A 1 145 ? 13.443 12.970 -13.314 1.00 68.88 145 ILE A N 1
ATOM 1177 C CA . ILE A 1 145 ? 12.496 11.945 -12.897 1.00 68.88 145 ILE A CA 1
ATOM 1178 C C . ILE A 1 145 ? 12.938 11.414 -11.536 1.00 68.88 145 ILE A C 1
ATOM 1180 O O . ILE A 1 145 ? 14.025 10.862 -11.389 1.00 68.88 145 ILE A O 1
ATOM 1184 N N . GLU A 1 146 ? 12.092 11.622 -10.535 1.00 69.56 146 GLU A N 1
ATOM 1185 C CA . GLU A 1 146 ? 12.316 11.153 -9.174 1.00 69.56 146 GLU A CA 1
ATOM 1186 C C . GLU A 1 146 ? 11.340 10.026 -8.858 1.00 69.56 146 GLU A C 1
ATOM 1188 O O . GLU A 1 146 ? 10.140 10.129 -9.131 1.00 69.56 146 GLU A O 1
ATOM 1193 N N . LEU A 1 147 ? 11.866 8.952 -8.272 1.00 78.75 147 LEU A N 1
ATOM 1194 C CA . LEU A 1 147 ? 11.051 7.876 -7.739 1.00 78.75 147 LEU A CA 1
ATOM 1195 C C . LEU A 1 147 ? 10.190 8.421 -6.593 1.00 78.75 147 LEU A C 1
ATOM 1197 O O . LEU A 1 147 ? 10.698 8.932 -5.599 1.00 78.75 147 LEU A O 1
ATOM 1201 N N . GLN A 1 148 ? 8.876 8.288 -6.733 1.00 77.94 148 GLN A N 1
ATOM 1202 C CA . GLN A 1 148 ? 7.899 8.660 -5.714 1.00 77.94 148 GLN A CA 1
ATOM 1203 C C . GLN A 1 148 ? 7.051 7.445 -5.346 1.00 77.94 148 GLN A C 1
ATOM 1205 O O . GLN A 1 148 ? 7.111 6.403 -5.996 1.00 77.94 148 GLN A O 1
ATOM 1210 N N . ASN A 1 149 ? 6.251 7.579 -4.289 1.00 85.00 149 ASN A N 1
ATOM 1211 C CA . ASN A 1 149 ? 5.243 6.588 -3.910 1.00 85.00 149 ASN A CA 1
ATOM 1212 C C . ASN A 1 149 ? 5.795 5.188 -3.559 1.00 85.00 149 ASN A C 1
ATOM 1214 O O . ASN A 1 149 ? 5.050 4.213 -3.580 1.00 85.00 149 ASN A O 1
ATOM 1218 N N . VAL A 1 150 ? 7.073 5.068 -3.176 1.00 86.69 150 VAL A N 1
ATOM 1219 C CA . VAL A 1 150 ? 7.688 3.770 -2.824 1.00 86.69 150 VAL A CA 1
ATOM 1220 C C . VAL A 1 150 ? 6.938 3.088 -1.684 1.00 86.69 150 VAL A C 1
ATOM 1222 O O . VAL A 1 150 ? 6.497 1.952 -1.822 1.00 86.69 150 VAL A O 1
ATOM 1225 N N . GLY A 1 151 ? 6.742 3.795 -0.566 1.00 87.94 151 GLY A N 1
ATOM 1226 C CA . GLY A 1 151 ? 6.090 3.226 0.616 1.00 87.94 151 GLY A CA 1
ATOM 1227 C C . GLY A 1 151 ? 4.665 2.751 0.333 1.00 87.94 151 GLY A C 1
ATOM 1228 O O . GLY A 1 151 ? 4.310 1.625 0.669 1.00 87.94 151 GLY A O 1
ATOM 1229 N N . ILE A 1 152 ? 3.866 3.581 -0.339 1.00 89.31 152 ILE A N 1
ATOM 1230 C CA . ILE A 1 152 ? 2.486 3.239 -0.694 1.00 89.31 152 ILE A CA 1
ATOM 1231 C C . ILE A 1 152 ? 2.420 2.145 -1.776 1.00 89.31 152 ILE A C 1
ATOM 1233 O O . ILE A 1 152 ? 1.521 1.313 -1.731 1.00 89.31 152 ILE A O 1
ATOM 1237 N N . GLY A 1 153 ? 3.399 2.070 -2.685 1.00 90.19 153 GLY A N 1
ATOM 1238 C CA . GLY A 1 153 ? 3.533 0.982 -3.655 1.00 90.19 153 GLY A CA 1
ATOM 1239 C C . GLY A 1 153 ? 3.825 -0.366 -2.990 1.00 90.19 153 GLY A C 1
ATOM 1240 O O . GLY A 1 153 ? 3.180 -1.360 -3.317 1.00 90.19 153 GLY A O 1
ATOM 1241 N N . VAL A 1 154 ? 4.726 -0.390 -1.998 1.00 91.25 154 VAL A N 1
ATOM 1242 C CA . VAL A 1 154 ? 4.988 -1.584 -1.170 1.00 91.25 154 VAL A CA 1
ATOM 1243 C C . VAL A 1 154 ? 3.726 -2.005 -0.417 1.00 91.25 154 VAL A C 1
ATOM 1245 O O . VAL A 1 154 ? 3.376 -3.183 -0.418 1.00 91.25 154 VAL A O 1
ATOM 1248 N N . ILE A 1 155 ? 3.023 -1.054 0.206 1.00 92.62 155 ILE A N 1
ATOM 1249 C CA . ILE A 1 155 ? 1.773 -1.327 0.930 1.00 92.62 155 ILE A CA 1
ATOM 1250 C C . ILE A 1 155 ? 0.707 -1.888 -0.018 1.00 92.62 155 ILE A C 1
ATOM 1252 O O . ILE A 1 155 ? 0.102 -2.909 0.295 1.00 92.62 155 ILE A O 1
ATOM 1256 N N . GLY A 1 156 ? 0.509 -1.266 -1.184 1.00 93.25 156 GLY A N 1
ATOM 1257 C CA . GLY A 1 156 ? -0.446 -1.720 -2.192 1.00 93.25 156 GLY A CA 1
ATOM 1258 C C . GLY A 1 156 ? -0.157 -3.144 -2.659 1.00 93.25 156 GLY A C 1
ATOM 1259 O O . GLY A 1 156 ? -1.052 -3.984 -2.626 1.00 93.25 156 GLY A O 1
ATOM 1260 N N . ASN A 1 157 ? 1.096 -3.441 -3.011 1.00 91.12 157 ASN A N 1
ATOM 1261 C CA . ASN A 1 157 ? 1.512 -4.780 -3.432 1.00 91.12 157 ASN A CA 1
ATOM 1262 C C . ASN A 1 157 ? 1.278 -5.833 -2.329 1.00 91.12 157 ASN A C 1
ATOM 1264 O O . ASN A 1 157 ? 0.663 -6.868 -2.585 1.00 91.12 157 ASN A O 1
ATOM 1268 N N . ARG A 1 158 ? 1.662 -5.536 -1.078 1.00 91.44 158 ARG A N 1
ATOM 1269 C CA . ARG A 1 158 ? 1.423 -6.422 0.081 1.00 91.44 158 ARG A CA 1
ATOM 1270 C C . ARG A 1 158 ? -0.050 -6.654 0.386 1.00 91.44 158 ARG A C 1
ATOM 1272 O O . ARG A 1 158 ? -0.404 -7.693 0.928 1.00 91.44 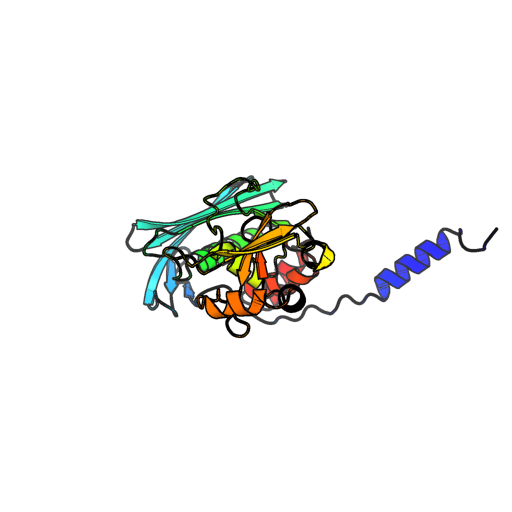158 ARG A O 1
ATOM 1279 N N . LEU A 1 159 ? -0.899 -5.696 0.046 1.00 94.31 159 LEU A N 1
ATOM 1280 C CA . LEU A 1 159 ? -2.343 -5.787 0.205 1.00 94.31 159 LEU A CA 1
ATOM 1281 C C . LEU A 1 159 ? -3.049 -6.446 -0.990 1.00 94.31 159 LEU A C 1
ATOM 1283 O O . LEU A 1 159 ? -4.273 -6.509 -1.001 1.00 94.31 159 LEU A O 1
ATOM 1287 N N . GLY A 1 160 ? -2.312 -6.917 -2.000 1.00 93.81 160 GLY A N 1
ATOM 1288 C CA . GLY A 1 160 ? -2.888 -7.548 -3.190 1.00 93.81 160 GLY A CA 1
ATOM 1289 C C . GLY A 1 160 ? -3.441 -6.559 -4.220 1.00 93.81 160 GLY A C 1
ATOM 1290 O O . GLY A 1 160 ? -4.142 -6.958 -5.153 1.00 93.81 160 GLY A O 1
ATOM 1291 N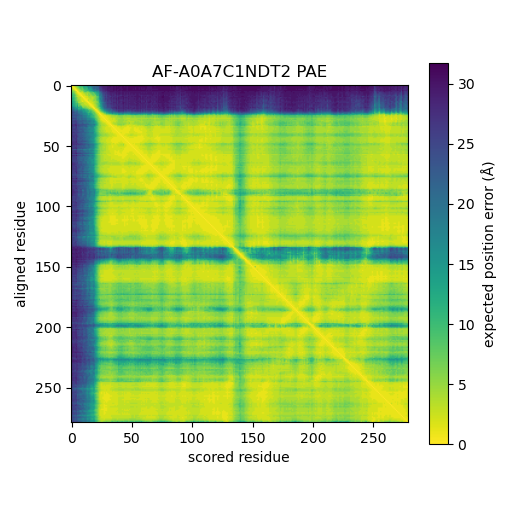 N . PHE A 1 161 ? -3.141 -5.264 -4.095 1.00 95.06 161 PHE A N 1
ATOM 1292 C CA . PHE A 1 161 ? -3.462 -4.311 -5.148 1.00 95.06 161 PHE A CA 1
ATOM 1293 C C . PHE A 1 161 ? -2.522 -4.504 -6.333 1.00 95.06 161 PHE A C 1
ATOM 1295 O O . PHE A 1 161 ? -1.319 -4.719 -6.190 1.00 95.06 161 PHE A O 1
ATOM 1302 N N . THR A 1 162 ? -3.076 -4.331 -7.526 1.00 92.94 162 THR A N 1
ATOM 1303 C CA . THR A 1 162 ? -2.329 -4.411 -8.786 1.00 92.94 162 THR A CA 1
ATOM 1304 C C . THR A 1 162 ? -2.435 -3.093 -9.537 1.00 92.94 162 THR A C 1
ATOM 1306 O O . THR A 1 162 ? -3.451 -2.411 -9.378 1.00 92.94 162 THR A O 1
ATOM 1309 N N . PRO A 1 163 ? -1.449 -2.727 -10.369 1.00 90.56 163 PRO A N 1
ATOM 1310 C CA . PRO A 1 163 ? -1.553 -1.534 -11.196 1.00 90.56 163 PRO A CA 1
ATOM 1311 C C . PRO A 1 163 ? -2.822 -1.516 -12.065 1.00 90.56 163 PRO A C 1
ATOM 1313 O O . PRO A 1 163 ? -3.354 -2.552 -12.477 1.00 90.56 163 PRO A O 1
ATOM 1316 N N . GLU A 1 164 ? -3.315 -0.315 -12.362 1.00 89.81 164 GLU A N 1
ATOM 1317 C CA . GLU A 1 164 ? -4.490 -0.107 -13.214 1.00 89.81 164 GLU A CA 1
ATOM 1318 C C . GLU A 1 164 ? -4.256 -0.625 -14.637 1.00 89.81 164 GLU A C 1
ATOM 1320 O O . GLU A 1 164 ? -5.173 -1.138 -15.279 1.00 89.81 164 GLU A O 1
ATOM 1325 N N . PHE A 1 165 ? -3.010 -0.558 -15.103 1.00 87.50 165 PHE A N 1
ATOM 1326 C CA . PHE A 1 165 ? -2.585 -1.104 -16.380 1.00 87.50 165 PHE A CA 1
ATOM 1327 C C . PHE A 1 165 ? -2.123 -2.560 -16.272 1.00 87.50 165 PHE A C 1
ATOM 1329 O O . PHE A 1 165 ? -1.618 -3.024 -15.252 1.00 87.50 165 PHE A O 1
ATOM 1336 N N . ASN A 1 166 ? -2.248 -3.280 -17.386 1.00 87.81 166 ASN A N 1
ATOM 1337 C CA . ASN A 1 166 ? -1.757 -4.645 -17.509 1.00 87.81 166 ASN A CA 1
ATOM 1338 C C . ASN A 1 166 ? -0.236 -4.640 -17.741 1.00 87.81 166 ASN A C 1
ATOM 1340 O O . ASN A 1 166 ? 0.222 -4.483 -18.875 1.00 87.81 166 ASN A O 1
ATOM 1344 N N . LEU A 1 167 ? 0.534 -4.820 -16.665 1.00 87.25 167 LEU A N 1
ATOM 1345 C CA . LEU A 1 167 ? 1.995 -4.869 -16.729 1.00 87.25 167 LEU A CA 1
ATOM 1346 C C . LEU A 1 167 ? 2.528 -5.998 -17.618 1.00 87.25 167 LEU A C 1
ATOM 1348 O O . LEU A 1 167 ? 3.471 -5.763 -18.367 1.00 87.25 167 LEU A O 1
ATOM 1352 N N . ASP A 1 168 ? 1.886 -7.169 -17.625 1.00 86.38 168 ASP A N 1
ATOM 1353 C CA . ASP A 1 168 ? 2.278 -8.294 -18.487 1.00 86.38 168 ASP A CA 1
ATOM 1354 C C . ASP A 1 168 ? 2.136 -7.975 -19.981 1.00 86.38 168 ASP A C 1
ATOM 1356 O O . ASP A 1 168 ? 2.738 -8.640 -20.823 1.00 86.38 168 ASP A O 1
ATOM 1360 N N . ARG A 1 169 ? 1.308 -6.988 -20.336 1.00 87.94 169 ARG A N 1
ATOM 1361 C CA . ARG A 1 169 ? 1.202 -6.472 -21.703 1.00 87.94 169 ARG A CA 1
ATOM 1362 C C . ARG A 1 169 ? 2.174 -5.323 -21.946 1.00 87.94 169 ARG A C 1
ATOM 1364 O O . ARG A 1 169 ? 2.777 -5.278 -23.011 1.00 87.94 169 ARG A O 1
ATOM 1371 N N . LEU A 1 170 ? 2.290 -4.392 -20.999 1.00 88.19 170 LEU A N 1
ATOM 1372 C CA . LEU A 1 170 ? 3.102 -3.185 -21.170 1.00 88.19 170 LEU A CA 1
ATOM 1373 C C . LEU A 1 170 ? 4.606 -3.460 -21.139 1.00 88.19 170 LEU A C 1
ATOM 1375 O O . LEU A 1 170 ? 5.346 -2.782 -21.840 1.00 88.19 170 LEU A O 1
ATOM 1379 N N . LEU A 1 171 ? 5.046 -4.436 -20.348 1.00 87.94 171 LEU A N 1
ATOM 1380 C CA . LEU A 1 171 ? 6.458 -4.764 -20.149 1.00 87.94 171 LEU A CA 1
ATOM 1381 C C . LEU A 1 171 ? 6.894 -6.001 -20.937 1.00 87.94 171 LEU A C 1
ATOM 1383 O O . LEU A 1 171 ? 7.899 -6.623 -20.601 1.00 87.94 171 LEU A O 1
ATOM 1387 N N . LYS A 1 172 ? 6.153 -6.367 -21.989 1.00 88.44 172 LYS A N 1
ATOM 1388 C CA . LYS A 1 172 ? 6.662 -7.338 -22.958 1.00 88.44 172 LYS A CA 1
ATOM 1389 C C . LYS A 1 172 ? 7.913 -6.770 -23.643 1.00 88.44 172 LYS A C 1
ATOM 1391 O O . LYS A 1 172 ? 7.897 -5.579 -23.962 1.00 88.44 172 LYS A O 1
ATOM 1396 N N . PRO A 1 173 ? 8.943 -7.593 -23.919 1.00 86.81 173 PRO A N 1
ATOM 1397 C CA . PRO A 1 173 ? 10.186 -7.130 -24.544 1.00 86.81 173 PRO A CA 1
ATOM 1398 C C . PRO A 1 173 ? 9.963 -6.301 -25.819 1.00 86.81 173 PRO A C 1
ATOM 1400 O O . PRO A 1 173 ? 10.503 -5.215 -25.977 1.00 86.81 173 PRO A O 1
ATOM 1403 N N . ASP A 1 174 ? 9.039 -6.724 -26.685 1.00 89.12 174 ASP A N 1
ATOM 1404 C CA . ASP A 1 174 ? 8.711 -6.028 -27.935 1.00 89.12 174 ASP A CA 1
ATOM 1405 C C . ASP A 1 174 ? 8.063 -4.642 -27.752 1.00 89.12 174 ASP A C 1
ATOM 1407 O O . ASP A 1 174 ? 8.035 -3.846 -28.697 1.00 89.12 174 ASP A O 1
ATOM 1411 N N . ASN A 1 175 ? 7.551 -4.332 -26.559 1.00 90.12 175 ASN A N 1
ATOM 1412 C CA . ASN A 1 175 ? 6.957 -3.042 -26.220 1.00 90.12 175 ASN A CA 1
ATOM 1413 C C . ASN A 1 175 ? 7.929 -2.091 -25.502 1.00 90.12 175 ASN A C 1
ATOM 1415 O O . ASN A 1 175 ? 7.633 -0.897 -25.400 1.00 90.12 175 ASN A O 1
ATOM 1419 N N . ILE A 1 176 ? 9.070 -2.593 -25.022 1.00 89.31 176 ILE A N 1
ATOM 1420 C CA . ILE A 1 176 ? 10.112 -1.795 -24.371 1.00 89.31 176 ILE A CA 1
ATOM 1421 C C . ILE A 1 176 ? 10.945 -1.097 -25.458 1.00 89.31 176 ILE A C 1
ATOM 1423 O O . ILE A 1 176 ? 11.337 -1.691 -26.457 1.00 89.31 176 ILE A O 1
ATOM 1427 N N . VAL A 1 177 ? 11.145 0.213 -25.304 1.00 89.75 177 VAL A N 1
ATOM 1428 C CA . VAL A 1 177 ? 11.968 1.048 -26.200 1.00 89.75 177 VAL A CA 1
ATOM 1429 C C . VAL A 1 177 ? 13.332 1.293 -25.578 1.00 89.75 177 VAL A C 1
ATOM 1431 O O . VAL A 1 177 ? 14.352 1.234 -26.259 1.00 89.75 177 VAL A O 1
ATOM 1434 N N . SER A 1 178 ? 13.344 1.609 -24.287 1.00 88.25 178 SER A N 1
ATOM 1435 C CA . SER A 1 178 ? 14.574 1.761 -23.529 1.00 88.25 178 SER A CA 1
ATOM 1436 C C . SER A 1 178 ? 14.347 1.474 -22.056 1.00 88.25 178 SER A C 1
ATOM 1438 O O . SER A 1 178 ? 13.242 1.607 -21.522 1.00 88.25 178 SER A O 1
ATOM 1440 N N . LEU A 1 179 ? 15.436 1.084 -21.407 1.00 89.44 179 LEU A N 1
ATOM 1441 C CA . LEU A 1 179 ? 15.485 0.744 -20.004 1.00 89.44 179 LEU A CA 1
ATOM 1442 C C . LEU A 1 179 ? 16.739 1.372 -19.399 1.00 89.44 179 LEU A C 1
ATOM 1444 O O . LEU A 1 179 ? 17.860 1.047 -19.782 1.00 89.44 179 LEU A O 1
ATOM 1448 N N . GLU A 1 180 ? 16.535 2.286 -18.463 1.00 91.06 180 GLU A N 1
ATOM 1449 C CA . GLU A 1 180 ? 17.591 3.036 -17.789 1.00 91.06 180 GLU A CA 1
ATOM 1450 C C . GLU A 1 180 ? 17.517 2.764 -16.284 1.00 91.06 180 GLU A C 1
ATOM 1452 O O . GLU A 1 180 ? 16.433 2.795 -15.696 1.00 91.06 180 GLU A O 1
ATOM 1457 N N . VAL A 1 181 ? 18.662 2.501 -15.649 1.00 91.19 181 VAL A N 1
ATOM 1458 C CA . VAL A 1 181 ? 18.740 2.406 -14.186 1.00 91.19 181 VAL A CA 1
ATOM 1459 C C . VAL A 1 181 ? 19.041 3.782 -13.617 1.00 91.19 181 VAL A C 1
ATOM 1461 O O . VAL A 1 181 ? 20.083 4.370 -13.902 1.00 91.19 181 VAL A O 1
ATOM 1464 N N . LEU A 1 182 ? 18.147 4.267 -12.767 1.00 89.88 182 LEU A N 1
ATOM 1465 C CA . LEU A 1 182 ? 18.333 5.477 -11.988 1.00 89.88 182 LEU A CA 1
ATOM 1466 C C . LEU A 1 182 ? 18.949 5.108 -10.628 1.00 89.88 182 LEU A C 1
ATOM 1468 O O . LEU A 1 182 ? 18.441 4.202 -9.953 1.00 89.88 182 LEU A O 1
ATOM 1472 N N . PRO A 1 183 ? 20.035 5.777 -10.204 1.00 88.62 183 PRO A N 1
ATOM 1473 C CA . PRO A 1 183 ? 20.662 5.511 -8.916 1.00 88.62 183 PRO A CA 1
ATOM 1474 C C . PRO A 1 183 ? 19.746 5.896 -7.751 1.00 88.62 183 PRO A C 1
ATOM 1476 O O . PRO A 1 183 ? 18.836 6.717 -7.891 1.00 88.62 183 PRO A O 1
ATOM 1479 N N . ALA A 1 184 ? 20.023 5.320 -6.582 1.00 88.31 184 ALA A N 1
ATOM 1480 C CA . ALA A 1 184 ? 19.380 5.720 -5.337 1.00 88.31 184 ALA A CA 1
ATOM 1481 C C . ALA A 1 184 ? 19.607 7.216 -5.062 1.00 88.31 184 ALA A C 1
ATOM 1483 O O . ALA A 1 184 ? 20.684 7.757 -5.331 1.00 88.31 184 ALA A O 1
ATOM 1484 N N . LYS A 1 185 ? 18.599 7.882 -4.493 1.00 83.75 185 LYS A N 1
ATOM 1485 C CA . LYS A 1 185 ? 18.660 9.308 -4.151 1.00 83.75 185 LYS A CA 1
ATOM 1486 C C . LYS A 1 185 ? 18.059 9.539 -2.769 1.00 83.75 185 LYS A C 1
ATOM 1488 O O . LYS A 1 185 ? 16.864 9.338 -2.566 1.00 83.75 185 LYS A O 1
ATOM 1493 N N . GLY A 1 186 ? 18.877 9.998 -1.823 1.00 81.69 186 GLY A N 1
ATOM 1494 C CA . GLY A 1 186 ? 18.442 10.211 -0.441 1.00 81.69 186 GLY A CA 1
ATOM 1495 C C . GLY A 1 186 ? 17.921 8.915 0.188 1.00 81.69 186 GLY A C 1
ATOM 1496 O O . GLY A 1 186 ? 18.658 7.942 0.299 1.00 81.69 186 GLY A O 1
ATOM 1497 N N . GLU A 1 187 ? 16.647 8.902 0.586 1.00 76.81 187 GLU A N 1
ATOM 1498 C CA . GLU A 1 187 ? 15.988 7.722 1.168 1.00 76.81 187 GLU A CA 1
ATOM 1499 C C . GLU A 1 187 ? 15.326 6.788 0.139 1.00 76.81 187 GLU A C 1
ATOM 1501 O O . GLU A 1 187 ? 14.720 5.789 0.532 1.00 76.81 187 GLU A O 1
ATOM 1506 N N . PHE A 1 188 ? 15.385 7.116 -1.155 1.00 84.00 188 PHE A N 1
ATOM 1507 C CA . PHE A 1 188 ? 14.744 6.333 -2.208 1.00 84.00 188 PHE A CA 1
ATOM 1508 C C . PHE A 1 188 ? 15.693 5.268 -2.775 1.00 84.00 188 PHE A C 1
ATOM 1510 O O . PHE A 1 188 ? 16.850 5.596 -3.063 1.00 84.00 188 PHE A O 1
ATOM 1517 N N . PRO A 1 189 ? 15.212 4.024 -2.982 1.00 89.31 189 PRO A N 1
ATOM 1518 C CA . PRO A 1 189 ? 15.995 2.963 -3.606 1.00 89.31 189 PRO A CA 1
ATOM 1519 C C . PRO A 1 189 ? 16.316 3.310 -5.069 1.00 89.31 189 PRO A C 1
ATOM 1521 O O . PRO A 1 189 ? 15.714 4.233 -5.639 1.00 89.31 189 PRO A O 1
ATOM 1524 N N . PRO A 1 190 ? 17.226 2.561 -5.716 1.00 92.06 190 PRO A N 1
ATOM 1525 C CA . PRO A 1 190 ? 17.364 2.612 -7.164 1.00 92.06 190 PRO A CA 1
ATOM 1526 C C . PRO A 1 190 ? 16.026 2.331 -7.867 1.00 92.06 190 PRO A C 1
ATOM 1528 O O . PRO A 1 190 ? 15.106 1.737 -7.301 1.00 92.06 190 PRO A O 1
ATOM 1531 N N . SER A 1 191 ? 15.905 2.766 -9.118 1.00 92.44 191 SER A N 1
ATOM 1532 C CA . SER A 1 191 ? 14.698 2.532 -9.917 1.00 92.44 191 SER A CA 1
ATOM 1533 C C . SER A 1 191 ? 15.013 2.300 -11.384 1.00 92.44 191 SER A C 1
ATOM 1535 O O . SER A 1 191 ? 16.081 2.646 -11.876 1.00 92.44 191 SER A O 1
ATOM 1537 N N . PHE A 1 192 ? 14.059 1.716 -12.096 1.00 90.94 192 PHE A N 1
ATOM 1538 C CA . PHE A 1 192 ? 14.035 1.685 -13.543 1.00 90.94 192 PHE A CA 1
ATOM 1539 C C . PHE A 1 192 ? 13.235 2.852 -14.081 1.00 90.94 192 PHE A C 1
ATOM 1541 O O . PHE A 1 192 ? 12.116 3.107 -13.633 1.00 90.94 192 PHE A O 1
ATOM 1548 N N . LYS A 1 193 ? 13.773 3.466 -15.125 1.00 90.62 193 LYS A N 1
ATOM 1549 C CA . LYS A 1 193 ? 13.008 4.218 -16.101 1.00 90.62 193 LYS A CA 1
ATOM 1550 C C . LYS A 1 193 ? 12.825 3.367 -17.341 1.00 90.62 193 LYS A C 1
ATOM 1552 O O . LYS A 1 193 ? 13.778 3.087 -18.062 1.00 90.62 193 LYS A O 1
ATOM 1557 N N . ILE A 1 194 ? 11.583 2.961 -17.564 1.00 88.88 194 ILE A N 1
ATOM 1558 C CA . ILE A 1 194 ? 11.188 2.108 -18.677 1.00 88.88 194 ILE A CA 1
ATOM 1559 C C . ILE A 1 194 ? 10.393 2.968 -19.648 1.00 88.88 194 ILE A C 1
ATOM 1561 O O . ILE A 1 194 ? 9.305 3.444 -19.318 1.00 88.88 194 ILE A O 1
ATOM 1565 N N . VAL A 1 195 ? 10.941 3.191 -20.837 1.00 89.38 195 VAL A N 1
ATOM 1566 C CA . VAL A 1 195 ? 10.226 3.847 -21.933 1.00 89.38 195 VAL A CA 1
ATOM 1567 C C . VAL A 1 195 ? 9.571 2.759 -22.766 1.00 89.38 195 VAL A C 1
ATOM 1569 O O . VAL A 1 195 ? 10.241 1.819 -23.193 1.00 89.38 195 VAL A O 1
ATOM 1572 N N . ILE A 1 196 ? 8.268 2.884 -23.000 1.00 89.56 196 ILE A N 1
ATOM 1573 C CA . ILE A 1 196 ? 7.484 1.897 -23.747 1.00 89.56 196 ILE A CA 1
ATOM 1574 C C . ILE A 1 196 ? 6.766 2.541 -24.936 1.00 89.56 196 ILE A C 1
ATOM 1576 O O . ILE A 1 196 ? 6.550 3.754 -24.969 1.00 89.56 196 ILE A O 1
ATOM 1580 N N . LYS A 1 197 ? 6.391 1.731 -25.934 1.00 89.06 197 LYS A N 1
ATOM 1581 C CA . LYS A 1 197 ? 5.755 2.222 -27.175 1.00 89.06 197 LYS A CA 1
ATOM 1582 C C . LYS A 1 197 ? 4.308 2.670 -26.961 1.00 89.06 197 LYS A C 1
ATOM 1584 O O . LYS A 1 197 ? 3.817 3.551 -27.662 1.00 89.06 197 LYS A O 1
ATOM 1589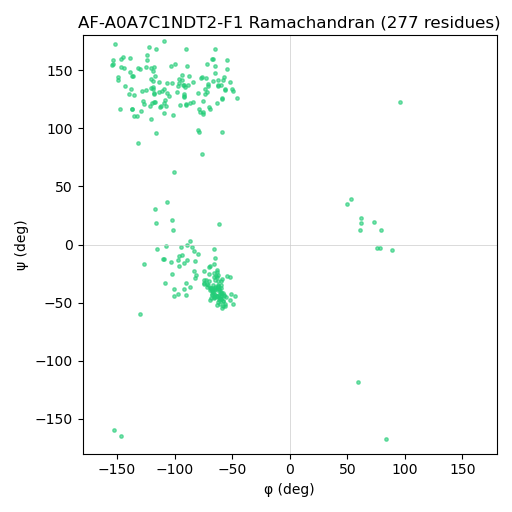 N N . THR A 1 198 ? 3.608 2.050 -26.015 1.00 84.81 198 THR A N 1
ATOM 1590 C CA . THR A 1 198 ? 2.181 2.285 -25.748 1.00 84.81 198 THR A CA 1
ATOM 1591 C C . THR A 1 198 ? 1.960 3.143 -24.508 1.00 84.81 198 THR A C 1
ATOM 1593 O O . THR A 1 198 ? 2.748 3.090 -23.576 1.00 84.81 198 THR A O 1
ATOM 1596 N N . PHE A 1 199 ? 0.848 3.876 -24.431 1.00 77.31 199 PHE A N 1
ATOM 1597 C CA . PHE A 1 199 ? 0.505 4.635 -23.225 1.00 77.31 199 PHE A CA 1
ATOM 1598 C C . PHE A 1 199 ? 0.288 3.714 -21.998 1.00 77.31 199 PHE A C 1
ATOM 1600 O O . PHE A 1 199 ? -0.412 2.705 -22.138 1.00 77.31 199 PHE A O 1
ATOM 1607 N N . PRO A 1 200 ? 0.817 4.061 -20.803 1.00 74.19 200 PRO A N 1
ATOM 1608 C CA . PRO A 1 200 ? 1.639 5.240 -20.484 1.00 74.19 200 PRO A CA 1
ATOM 1609 C C . PRO A 1 200 ? 3.079 5.139 -21.022 1.00 74.19 200 PRO A C 1
ATOM 1611 O O . PRO A 1 200 ? 3.741 4.137 -20.823 1.00 74.19 200 PRO A O 1
ATOM 1614 N N . LEU A 1 201 ? 3.597 6.202 -21.652 1.00 84.06 201 LEU A N 1
ATOM 1615 C CA . LEU A 1 201 ? 4.881 6.174 -22.384 1.00 84.06 201 LEU A CA 1
ATOM 1616 C C . LEU A 1 201 ? 6.127 5.934 -21.513 1.00 84.06 201 LEU A C 1
ATOM 1618 O O . LEU A 1 201 ? 7.157 5.496 -22.020 1.00 84.06 201 LEU A O 1
ATOM 1622 N N . VAL A 1 202 ? 6.054 6.264 -20.221 1.00 87.81 202 VAL A N 1
ATOM 1623 C CA . VAL A 1 202 ? 7.157 6.090 -19.268 1.00 87.81 202 VAL A CA 1
ATOM 1624 C C . VAL A 1 202 ? 6.630 5.481 -17.978 1.00 87.81 202 VAL A C 1
ATOM 1626 O O . VAL A 1 202 ? 5.697 6.005 -17.363 1.00 87.81 202 VAL A O 1
ATOM 1629 N N . LEU A 1 203 ? 7.273 4.403 -17.546 1.00 88.62 203 LEU A N 1
ATOM 1630 C CA . LEU A 1 203 ? 7.059 3.761 -16.257 1.00 88.62 203 LEU A CA 1
ATOM 1631 C C . LEU A 1 203 ? 8.300 3.972 -15.392 1.00 88.62 203 LEU A C 1
ATOM 1633 O O . LEU A 1 203 ? 9.420 3.729 -15.842 1.00 88.62 203 LEU A O 1
ATOM 1637 N N . ILE A 1 204 ? 8.092 4.399 -14.148 1.00 89.56 204 ILE A N 1
ATOM 1638 C CA . ILE A 1 204 ? 9.130 4.410 -13.118 1.00 89.56 204 ILE A CA 1
ATOM 1639 C C . ILE A 1 204 ? 8.816 3.319 -12.128 1.00 89.56 204 ILE A C 1
ATOM 1641 O O . ILE A 1 204 ? 7.758 3.336 -11.499 1.00 89.56 204 ILE A O 1
ATOM 1645 N N . ALA A 1 205 ? 9.728 2.367 -12.007 1.00 91.38 205 ALA A N 1
ATOM 1646 C CA . ALA A 1 205 ? 9.508 1.185 -11.202 1.00 91.38 205 ALA A CA 1
ATOM 1647 C C . ALA A 1 205 ? 10.682 0.905 -10.276 1.00 91.38 205 ALA A C 1
ATOM 1649 O O . ALA A 1 205 ? 11.821 1.230 -10.588 1.00 91.38 205 ALA A O 1
ATOM 1650 N N . PHE A 1 206 ? 10.408 0.269 -9.149 1.00 92.88 206 PHE A N 1
ATOM 1651 C CA . PHE A 1 206 ? 11.432 -0.276 -8.269 1.00 92.88 206 PHE A CA 1
ATOM 1652 C C . PHE A 1 206 ? 11.177 -1.762 -8.047 1.00 92.88 206 PHE A C 1
ATOM 1654 O O . PHE A 1 206 ? 10.096 -2.287 -8.338 1.00 92.88 206 PHE A O 1
ATOM 1661 N N . VAL A 1 207 ? 12.209 -2.435 -7.562 1.00 92.62 207 VAL A N 1
ATOM 1662 C CA . VAL A 1 207 ? 12.247 -3.884 -7.419 1.00 92.62 207 VAL A CA 1
ATOM 1663 C C . VAL A 1 207 ? 12.018 -4.260 -5.964 1.00 92.62 207 VAL A C 1
ATOM 1665 O O . VAL A 1 207 ? 12.556 -3.616 -5.064 1.00 92.62 207 VAL A O 1
ATOM 1668 N N . LEU A 1 208 ? 11.237 -5.312 -5.740 1.00 91.88 208 LEU A N 1
ATOM 1669 C CA . LEU A 1 208 ? 11.068 -5.946 -4.441 1.00 91.88 208 LEU A CA 1
ATOM 1670 C C . LEU A 1 208 ? 11.979 -7.162 -4.314 1.00 91.88 208 LEU A C 1
ATOM 1672 O O . LEU A 1 208 ? 12.067 -7.986 -5.220 1.00 91.88 208 LEU A O 1
ATOM 1676 N N . ASP A 1 209 ? 12.611 -7.285 -3.158 1.00 89.81 209 ASP A N 1
ATOM 1677 C CA . ASP A 1 209 ? 13.352 -8.466 -2.746 1.00 89.81 209 ASP A CA 1
ATOM 1678 C C . ASP A 1 209 ? 12.414 -9.681 -2.652 1.00 89.81 209 ASP A C 1
ATOM 1680 O O . ASP A 1 209 ? 11.289 -9.566 -2.155 1.00 89.81 209 ASP A O 1
ATOM 1684 N N . THR A 1 210 ? 12.860 -10.838 -3.147 1.00 85.75 210 THR A N 1
ATOM 1685 C CA . THR A 1 210 ? 12.013 -12.036 -3.280 1.00 85.75 210 THR A CA 1
ATOM 1686 C C . THR A 1 210 ? 11.558 -12.602 -1.947 1.00 85.75 210 THR A C 1
ATOM 1688 O O . THR A 1 210 ? 10.496 -13.220 -1.890 1.00 85.75 210 THR A O 1
ATOM 1691 N N . ASP A 1 211 ? 12.348 -12.387 -0.899 1.00 85.19 211 ASP A N 1
ATOM 1692 C CA . ASP A 1 211 ? 12.166 -13.054 0.383 1.00 85.19 211 ASP A CA 1
ATOM 1693 C C . ASP A 1 211 ? 11.463 -12.120 1.370 1.00 85.19 211 ASP A C 1
ATOM 1695 O O . ASP A 1 211 ? 10.599 -12.530 2.144 1.00 85.19 211 ASP A O 1
ATOM 1699 N N . THR A 1 212 ? 11.805 -10.832 1.327 1.00 83.94 212 THR A N 1
ATOM 1700 C CA . THR A 1 212 ? 11.320 -9.835 2.288 1.00 83.94 212 THR A CA 1
ATOM 1701 C C . THR A 1 212 ? 10.215 -8.935 1.745 1.00 83.94 212 THR A C 1
ATOM 1703 O O . THR A 1 212 ? 9.568 -8.224 2.528 1.00 83.94 212 THR A O 1
ATOM 1706 N N . LEU A 1 213 ? 10.012 -8.909 0.421 1.00 85.81 213 LEU A N 1
ATOM 1707 C CA . LEU A 1 213 ? 9.118 -7.972 -0.270 1.00 85.81 213 LEU A CA 1
ATOM 1708 C C . LEU A 1 213 ? 9.366 -6.514 0.158 1.00 85.81 213 LEU A C 1
ATOM 1710 O O . LEU A 1 213 ? 8.434 -5.718 0.330 1.00 85.81 213 LEU A O 1
ATOM 1714 N N . LYS A 1 214 ? 10.629 -6.181 0.436 1.00 88.62 214 LYS A N 1
ATOM 1715 C CA . LYS A 1 214 ? 11.105 -4.814 0.669 1.00 88.62 214 LYS A CA 1
ATOM 1716 C C . LYS A 1 214 ? 11.767 -4.297 -0.606 1.00 88.62 214 LYS A C 1
ATOM 1718 O O . LYS A 1 214 ? 12.235 -5.111 -1.397 1.00 88.62 214 LYS A O 1
ATOM 1723 N N . PRO A 1 215 ? 11.823 -2.973 -0.823 1.00 90.56 215 PRO A N 1
ATOM 1724 C CA . PRO A 1 215 ? 12.579 -2.432 -1.941 1.00 90.56 215 PRO A CA 1
ATOM 1725 C C . PRO A 1 215 ? 14.039 -2.897 -1.897 1.00 90.56 215 PRO A C 1
ATOM 1727 O O . PRO A 1 215 ? 14.662 -2.867 -0.837 1.00 90.56 215 PRO A O 1
ATOM 1730 N N . VAL A 1 216 ? 14.564 -3.335 -3.039 1.00 91.75 216 VAL A N 1
ATOM 1731 C CA . VAL A 1 216 ? 15.983 -3.669 -3.190 1.00 91.75 216 VAL A CA 1
ATOM 1732 C C . VAL A 1 216 ? 16.779 -2.371 -3.263 1.00 91.75 216 VAL A C 1
ATOM 1734 O O . VAL A 1 216 ? 16.534 -1.553 -4.151 1.00 91.75 216 VAL A O 1
ATOM 1737 N N . ASP A 1 217 ? 17.746 -2.212 -2.360 1.00 89.69 217 ASP A N 1
ATOM 1738 C CA . ASP A 1 217 ? 18.638 -1.045 -2.308 1.00 89.69 217 ASP A CA 1
ATOM 1739 C C . ASP A 1 217 ? 19.942 -1.251 -3.107 1.00 89.69 217 ASP A C 1
ATOM 1741 O O . ASP A 1 217 ? 20.646 -0.290 -3.420 1.00 89.69 217 ASP A O 1
ATOM 1745 N N . ASP A 1 218 ? 20.278 -2.495 -3.467 1.00 89.56 218 ASP A N 1
ATOM 1746 C CA . ASP A 1 218 ? 21.492 -2.808 -4.225 1.00 89.56 218 ASP A CA 1
ATOM 1747 C C . ASP A 1 218 ? 21.360 -2.427 -5.708 1.00 89.56 218 ASP A C 1
ATOM 1749 O O . ASP A 1 218 ? 20.640 -3.060 -6.480 1.00 89.56 218 ASP A O 1
ATOM 1753 N N . PHE A 1 219 ? 22.136 -1.429 -6.132 1.00 88.56 219 PHE A N 1
ATOM 1754 C CA . PHE A 1 219 ? 22.191 -0.972 -7.522 1.00 88.56 219 PHE A CA 1
ATOM 1755 C C . PHE A 1 219 ? 22.636 -2.072 -8.501 1.00 88.56 219 PHE A C 1
ATOM 1757 O O . PHE A 1 219 ? 22.189 -2.090 -9.650 1.00 88.56 219 PHE A O 1
ATOM 1764 N N . ARG A 1 220 ? 23.492 -3.017 -8.075 1.00 88.69 220 ARG A N 1
ATOM 1765 C CA . ARG A 1 220 ? 23.989 -4.084 -8.964 1.00 88.69 220 ARG A CA 1
ATOM 1766 C C . ARG A 1 220 ? 22.866 -5.009 -9.408 1.00 88.69 220 ARG A C 1
ATOM 1768 O O . ARG A 1 220 ? 22.862 -5.410 -10.570 1.00 88.69 220 ARG A O 1
ATOM 1775 N N . THR A 1 221 ? 21.906 -5.285 -8.531 1.00 88.81 221 THR A N 1
ATOM 1776 C CA . THR A 1 221 ? 20.695 -6.041 -8.869 1.00 88.81 221 THR A CA 1
ATOM 1777 C C . THR A 1 221 ? 19.957 -5.398 -10.044 1.00 88.81 221 THR A C 1
ATOM 1779 O O . THR A 1 221 ? 19.623 -6.080 -11.008 1.00 88.81 221 THR A O 1
ATOM 1782 N N . TYR A 1 222 ? 19.792 -4.072 -10.047 1.00 90.81 222 TYR A N 1
ATOM 1783 C CA . TYR A 1 222 ? 19.126 -3.373 -11.151 1.00 90.81 222 TYR A CA 1
ATOM 1784 C C . TYR A 1 222 ? 19.916 -3.482 -12.457 1.00 90.81 222 TYR A C 1
ATOM 1786 O O . TYR A 1 222 ? 19.340 -3.811 -13.489 1.00 90.81 222 TYR A O 1
ATOM 1794 N N . VAL A 1 223 ? 21.238 -3.286 -12.415 1.00 88.69 223 VAL A N 1
ATOM 1795 C CA . VAL A 1 223 ? 22.110 -3.439 -13.596 1.00 88.69 223 VAL A CA 1
ATOM 1796 C C . VAL A 1 223 ? 22.089 -4.870 -14.140 1.00 88.69 223 VAL A C 1
ATOM 1798 O O . VAL A 1 223 ? 22.188 -5.080 -15.344 1.00 88.69 223 VAL A O 1
ATOM 1801 N N . GLN A 1 224 ? 21.974 -5.879 -13.276 1.00 86.38 224 GLN A N 1
ATOM 1802 C CA . GLN A 1 224 ? 21.837 -7.269 -13.715 1.00 86.38 224 GLN A CA 1
ATOM 1803 C C . GLN A 1 224 ? 20.504 -7.506 -14.424 1.00 86.38 224 GLN A C 1
ATOM 1805 O O . GLN A 1 224 ? 20.490 -8.133 -15.481 1.00 86.38 224 GLN A O 1
ATOM 1810 N N . LEU A 1 225 ? 19.410 -6.962 -13.889 1.00 85.56 225 LEU A N 1
ATOM 1811 C CA . LEU A 1 225 ? 18.079 -7.065 -14.486 1.00 85.56 225 LEU A CA 1
ATOM 1812 C C . LEU A 1 225 ? 17.984 -6.372 -15.853 1.00 85.56 225 LEU A C 1
ATOM 1814 O O . LEU A 1 225 ? 17.196 -6.805 -16.686 1.00 85.56 225 LEU A O 1
ATOM 1818 N N 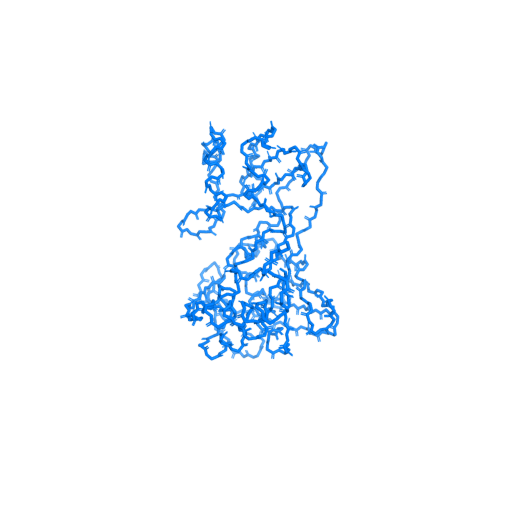. THR A 1 226 ? 18.801 -5.348 -16.128 1.00 85.06 226 THR A N 1
ATOM 1819 C CA . THR A 1 226 ? 18.828 -4.698 -17.451 1.00 85.06 226 THR A CA 1
ATOM 1820 C C . THR A 1 226 ? 19.617 -5.459 -18.511 1.00 85.06 226 THR A C 1
ATOM 1822 O O . THR A 1 226 ? 19.602 -5.050 -19.668 1.00 85.06 226 THR A O 1
ATOM 1825 N N . LYS A 1 227 ? 20.338 -6.531 -18.154 1.00 83.12 227 LYS A N 1
ATOM 1826 C CA . LYS A 1 227 ? 21.106 -7.314 -19.138 1.00 83.12 227 LYS A CA 1
ATOM 1827 C C . LYS A 1 227 ? 20.214 -8.119 -20.080 1.00 83.12 227 LYS A C 1
ATOM 1829 O O . LYS A 1 227 ? 20.653 -8.447 -21.177 1.00 83.12 227 LYS A O 1
ATOM 1834 N N . ASP A 1 228 ? 19.003 -8.448 -19.641 1.00 76.00 228 ASP A N 1
ATOM 1835 C CA . ASP A 1 228 ? 18.044 -9.241 -20.400 1.00 76.00 228 ASP A CA 1
ATOM 1836 C C . ASP A 1 228 ? 16.611 -8.800 -20.071 1.00 76.00 228 ASP A C 1
ATOM 1838 O O . ASP A 1 228 ? 16.124 -8.965 -18.950 1.00 76.00 228 ASP A O 1
ATOM 1842 N N . GLU A 1 229 ? 15.912 -8.278 -21.078 1.00 74.12 229 GLU A N 1
ATOM 1843 C CA . GLU A 1 229 ? 14.523 -7.819 -20.969 1.00 74.12 229 GLU A CA 1
ATOM 1844 C C . GLU A 1 229 ? 13.567 -8.937 -20.529 1.00 74.12 229 GLU A C 1
ATOM 1846 O O . GLU A 1 229 ? 12.583 -8.681 -19.826 1.00 74.12 229 GLU A O 1
ATOM 1851 N N . SER A 1 230 ? 13.874 -10.194 -20.875 1.00 79.50 230 SER A N 1
ATOM 1852 C CA . SER A 1 230 ? 13.076 -11.347 -20.455 1.00 79.50 230 SER A CA 1
ATOM 1853 C C . SER A 1 230 ? 13.114 -11.539 -18.934 1.00 79.50 230 SER A C 1
ATOM 1855 O O . SER A 1 230 ? 12.125 -11.952 -18.322 1.00 79.50 230 SER A O 1
ATOM 1857 N N . THR A 1 231 ? 14.223 -11.159 -18.294 1.00 82.12 231 THR A N 1
ATOM 1858 C CA . THR A 1 231 ? 14.381 -11.243 -16.842 1.00 82.12 231 THR A CA 1
ATOM 1859 C C . THR A 1 231 ? 13.461 -10.247 -16.138 1.00 82.12 231 THR A C 1
ATOM 1861 O O . THR A 1 231 ? 12.736 -10.641 -15.225 1.00 82.12 231 THR A O 1
ATOM 1864 N N . ILE A 1 232 ? 13.389 -8.992 -16.592 1.00 80.44 232 ILE A N 1
ATOM 1865 C CA . ILE A 1 232 ? 12.434 -8.013 -16.039 1.00 80.44 232 ILE A CA 1
ATOM 1866 C C . ILE A 1 232 ? 11.000 -8.482 -16.239 1.00 80.44 232 ILE A C 1
ATOM 1868 O O . ILE A 1 232 ? 10.209 -8.441 -15.296 1.00 80.44 232 ILE A O 1
ATOM 1872 N N . TYR A 1 233 ? 10.677 -8.997 -17.424 1.00 83.62 233 TYR A N 1
ATOM 1873 C CA . TYR A 1 233 ? 9.354 -9.546 -17.694 1.00 83.62 233 TYR A CA 1
ATOM 1874 C C . TYR A 1 233 ? 8.983 -10.680 -16.722 1.00 83.62 233 TYR A C 1
ATOM 1876 O O . TYR A 1 233 ? 7.878 -10.712 -16.177 1.00 83.62 233 TYR A O 1
ATOM 1884 N N . ASN A 1 234 ? 9.922 -11.576 -16.417 1.00 85.00 234 ASN A N 1
ATOM 1885 C CA . ASN A 1 234 ? 9.707 -12.643 -15.439 1.00 85.00 234 ASN A CA 1
ATOM 1886 C C . ASN A 1 234 ? 9.498 -12.107 -14.013 1.00 85.00 234 ASN A C 1
ATOM 1888 O O . ASN A 1 234 ? 8.668 -12.636 -13.273 1.00 85.00 234 ASN A O 1
ATOM 1892 N N . TRP A 1 235 ? 10.203 -11.046 -13.619 1.00 87.12 235 TRP A N 1
ATOM 1893 C CA . TRP A 1 235 ? 10.017 -10.405 -12.312 1.00 87.12 235 TRP A CA 1
ATOM 1894 C C . TRP A 1 235 ? 8.662 -9.705 -12.187 1.00 87.12 235 TRP A C 1
ATOM 1896 O O . TRP A 1 235 ? 8.018 -9.791 -11.139 1.00 87.12 235 TRP A O 1
ATOM 1906 N N . VAL A 1 236 ? 8.191 -9.077 -13.266 1.00 85.12 236 VAL A N 1
ATOM 1907 C CA . VAL A 1 236 ? 6.839 -8.505 -13.353 1.00 85.12 236 VAL A CA 1
ATOM 1908 C C . VAL A 1 236 ? 5.787 -9.580 -13.106 1.00 85.12 236 VAL A C 1
ATOM 1910 O O . VAL A 1 236 ? 4.926 -9.401 -12.247 1.00 85.12 236 VAL A O 1
ATOM 1913 N N . ARG A 1 237 ? 5.904 -10.731 -13.780 1.00 84.00 237 ARG A N 1
ATOM 1914 C CA . ARG A 1 237 ? 4.970 -11.859 -13.619 1.00 84.00 237 ARG A CA 1
ATOM 1915 C C . ARG A 1 237 ? 4.966 -12.454 -12.211 1.00 84.00 237 ARG A C 1
ATOM 1917 O O . ARG A 1 237 ? 3.979 -13.065 -11.809 1.00 84.00 237 ARG A O 1
ATOM 1924 N N . ARG A 1 238 ? 6.057 -12.278 -11.462 1.00 85.12 238 ARG A N 1
ATOM 1925 C CA . ARG A 1 238 ? 6.172 -12.661 -10.046 1.00 85.12 238 ARG A CA 1
ATOM 1926 C C . ARG A 1 238 ? 5.644 -11.590 -9.084 1.00 85.12 238 ARG A C 1
ATOM 1928 O O . ARG A 1 238 ? 5.667 -11.815 -7.881 1.00 85.12 238 ARG A O 1
ATOM 1935 N N . GLY A 1 239 ? 5.191 -10.437 -9.583 1.00 84.00 239 GLY A N 1
ATOM 1936 C CA . GLY A 1 239 ? 4.708 -9.326 -8.760 1.00 84.00 239 GLY A CA 1
ATOM 1937 C C . GLY A 1 239 ? 5.814 -8.562 -8.027 1.00 84.00 239 GLY A C 1
ATOM 1938 O O . GLY A 1 239 ? 5.524 -7.868 -7.057 1.00 84.00 239 GLY A O 1
ATOM 1939 N N . LEU A 1 240 ? 7.069 -8.681 -8.478 1.00 89.12 240 LEU A N 1
ATOM 1940 C CA . LEU A 1 240 ? 8.249 -8.103 -7.817 1.00 89.12 240 LEU A CA 1
ATOM 1941 C C . LEU A 1 240 ? 8.649 -6.730 -8.368 1.00 89.12 240 LEU A C 1
ATOM 1943 O O . LEU A 1 240 ? 9.606 -6.128 -7.890 1.00 89.12 240 LEU A O 1
ATOM 1947 N N . ILE A 1 241 ? 7.936 -6.232 -9.378 1.00 89.38 241 ILE A N 1
ATOM 1948 C CA . ILE A 1 241 ? 8.132 -4.896 -9.941 1.00 89.38 241 ILE A CA 1
ATOM 1949 C C . ILE A 1 241 ? 6.947 -4.025 -9.545 1.00 89.38 241 ILE A C 1
ATOM 1951 O O . ILE A 1 241 ? 5.799 -4.330 -9.873 1.00 89.38 241 ILE A O 1
ATOM 1955 N N . VAL A 1 242 ? 7.235 -2.918 -8.866 1.00 90.69 242 VAL A N 1
ATOM 1956 C CA . VAL A 1 242 ? 6.230 -1.947 -8.429 1.00 90.69 242 VAL A CA 1
ATOM 1957 C C . VAL A 1 242 ? 6.424 -0.664 -9.217 1.00 90.69 242 VAL A C 1
ATOM 1959 O O . VAL A 1 242 ? 7.475 -0.032 -9.135 1.00 90.69 242 VAL A O 1
ATOM 1962 N N . VAL A 1 243 ? 5.402 -0.258 -9.968 1.00 89.88 243 VAL A N 1
ATOM 1963 C CA . VAL A 1 243 ? 5.393 1.022 -10.686 1.00 89.88 243 VAL A CA 1
ATOM 1964 C C . VAL A 1 243 ? 4.934 2.137 -9.750 1.00 89.88 243 VAL A C 1
ATOM 1966 O O . VAL A 1 243 ? 3.838 2.063 -9.202 1.00 89.88 243 VAL A O 1
ATOM 1969 N N . GLY A 1 244 ? 5.753 3.172 -9.577 1.00 86.31 244 GLY A N 1
ATOM 1970 C CA . GLY A 1 244 ? 5.483 4.304 -8.686 1.00 86.31 244 GLY A CA 1
ATOM 1971 C C . GLY A 1 244 ? 4.578 5.389 -9.281 1.00 86.31 244 GLY A C 1
ATOM 1972 O O . GLY A 1 244 ? 4.077 6.230 -8.538 1.00 86.31 244 GLY A O 1
ATOM 1973 N N . ASN A 1 245 ? 4.347 5.383 -10.598 1.00 85.75 245 ASN A N 1
ATOM 1974 C CA . ASN A 1 245 ? 3.594 6.415 -11.326 1.00 85.75 245 ASN A CA 1
ATOM 1975 C C . ASN A 1 245 ? 2.307 5.902 -12.006 1.00 85.75 245 ASN A C 1
ATOM 1977 O O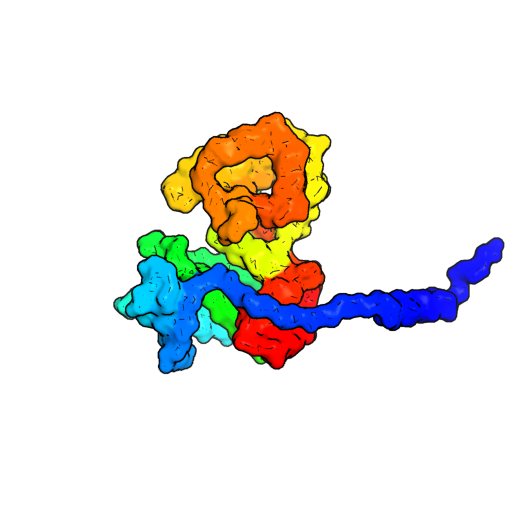 . ASN A 1 245 ? 1.911 6.412 -13.052 1.00 85.75 245 ASN A O 1
ATOM 1981 N N . GLY A 1 246 ? 1.666 4.879 -11.440 1.00 86.94 246 GLY A N 1
ATOM 1982 C CA . GLY A 1 246 ? 0.393 4.338 -11.926 1.00 86.94 246 GLY A CA 1
ATOM 1983 C C . GLY A 1 246 ? -0.565 4.054 -10.784 1.00 86.94 246 GLY A C 1
ATOM 1984 O O . GLY A 1 246 ? -0.110 3.650 -9.720 1.00 86.94 246 GLY A O 1
ATOM 1985 N N . ASN A 1 247 ? -1.874 4.243 -10.971 1.00 91.31 247 ASN A N 1
ATOM 1986 C CA . ASN A 1 247 ? -2.833 3.907 -9.913 1.00 91.31 247 ASN A CA 1
ATOM 1987 C C . ASN A 1 247 ? -2.884 2.396 -9.677 1.00 91.31 247 ASN A C 1
ATOM 1989 O O . ASN A 1 247 ? -2.532 1.608 -10.551 1.00 91.31 247 ASN A O 1
ATOM 1993 N N . TYR A 1 248 ? -3.367 1.996 -8.505 1.00 94.19 248 TYR A N 1
ATOM 1994 C CA . TYR A 1 248 ? -3.481 0.602 -8.092 1.00 94.19 248 TYR A CA 1
ATOM 1995 C C . TYR A 1 248 ? -4.915 0.289 -7.700 1.00 94.19 248 TYR A C 1
ATOM 1997 O O . TYR A 1 248 ? -5.552 1.040 -6.963 1.00 94.19 248 TYR A O 1
ATOM 2005 N N . TRP A 1 249 ? -5.438 -0.824 -8.194 1.00 95.75 249 TRP A N 1
ATOM 2006 C CA . TRP A 1 249 ? -6.810 -1.256 -7.967 1.00 95.75 249 TRP A CA 1
ATOM 2007 C C . TRP A 1 249 ? -6.820 -2.600 -7.253 1.00 95.75 249 TRP A C 1
ATOM 2009 O O . TRP A 1 249 ? -6.028 -3.497 -7.571 1.00 95.75 249 TRP A O 1
ATOM 2019 N N . LEU A 1 250 ? -7.752 -2.750 -6.313 1.00 97.06 250 LEU A N 1
ATOM 2020 C CA . LEU A 1 250 ? -8.023 -4.037 -5.699 1.00 97.06 250 LEU A CA 1
ATOM 2021 C C . LEU A 1 250 ? -8.902 -4.864 -6.643 1.00 97.06 250 LEU A C 1
ATOM 2023 O O . LEU A 1 250 ? -10.119 -4.687 -6.725 1.00 97.06 250 LEU A O 1
ATOM 2027 N N . ARG A 1 251 ? -8.259 -5.756 -7.398 1.00 94.94 251 ARG A N 1
ATOM 2028 C CA . ARG A 1 251 ? -8.929 -6.679 -8.322 1.00 94.94 251 ARG A CA 1
ATOM 2029 C C . ARG A 1 251 ? -9.290 -7.978 -7.614 1.00 94.94 251 ARG A C 1
ATOM 2031 O O . ARG A 1 251 ? -8.783 -8.271 -6.536 1.00 94.94 251 ARG A O 1
ATOM 2038 N N . ARG A 1 252 ? -10.114 -8.802 -8.270 1.00 94.06 252 ARG A N 1
ATOM 2039 C CA . ARG A 1 252 ? -10.636 -10.069 -7.724 1.00 94.06 252 ARG A CA 1
ATOM 2040 C C . ARG A 1 252 ? -9.554 -10.948 -7.086 1.00 94.06 252 ARG A C 1
ATOM 2042 O O . ARG A 1 252 ? -9.763 -11.435 -5.984 1.00 94.06 252 ARG A O 1
ATOM 2049 N N . ASN A 1 253 ? -8.405 -11.094 -7.744 1.00 91.94 253 ASN A N 1
ATOM 2050 C CA . ASN A 1 253 ? -7.321 -11.970 -7.288 1.00 91.94 253 ASN A CA 1
ATOM 2051 C C . ASN A 1 253 ? -6.612 -11.474 -6.015 1.00 91.94 253 ASN A C 1
ATOM 2053 O O . ASN A 1 253 ? -5.942 -12.264 -5.364 1.00 91.94 253 ASN A O 1
ATOM 2057 N N . GLY A 1 254 ? -6.747 -10.191 -5.670 1.00 94.75 254 GLY A N 1
ATOM 2058 C CA . GLY A 1 254 ? -6.122 -9.598 -4.487 1.00 94.75 254 GLY A CA 1
ATOM 2059 C C . GLY A 1 254 ? -7.033 -9.521 -3.266 1.00 94.75 254 GLY A C 1
ATOM 2060 O O . GLY A 1 254 ? -6.556 -9.207 -2.182 1.00 94.75 254 GLY A O 1
ATOM 2061 N N . ILE A 1 255 ? -8.338 -9.786 -3.413 1.00 96.56 255 ILE A N 1
ATOM 2062 C CA . ILE A 1 255 ? -9.307 -9.565 -2.328 1.00 96.56 255 ILE A CA 1
ATOM 2063 C C . ILE A 1 255 ? -9.005 -10.460 -1.122 1.00 96.56 255 ILE A C 1
ATOM 2065 O O . ILE A 1 255 ? -9.040 -9.977 0.005 1.00 96.56 255 ILE A O 1
ATOM 2069 N N . ASP A 1 256 ? -8.700 -11.739 -1.344 1.00 96.31 256 ASP A N 1
ATOM 2070 C CA . ASP A 1 256 ? -8.419 -12.686 -0.258 1.00 96.31 256 ASP A CA 1
ATOM 2071 C C . ASP A 1 256 ? -7.173 -12.252 0.529 1.00 96.31 256 ASP A C 1
ATOM 2073 O O . ASP A 1 256 ? -7.200 -12.188 1.756 1.00 96.31 256 ASP A O 1
ATOM 2077 N N . GLN A 1 257 ? -6.114 -11.846 -0.180 1.00 95.94 257 GLN A N 1
ATOM 2078 C CA . GLN A 1 257 ? -4.906 -11.284 0.424 1.00 95.94 257 GLN A CA 1
ATOM 2079 C C . GLN A 1 257 ? -5.225 -10.017 1.226 1.00 95.94 257 GLN A C 1
ATOM 2081 O O . GLN A 1 257 ? -4.802 -9.902 2.374 1.00 95.94 257 GLN A O 1
ATOM 2086 N N . PHE A 1 258 ? -5.997 -9.095 0.653 1.00 97.38 258 PHE A N 1
ATOM 2087 C CA . PHE A 1 258 ? -6.392 -7.846 1.297 1.00 97.38 258 PHE A CA 1
ATOM 2088 C C . PHE A 1 258 ? -7.094 -8.079 2.636 1.00 97.38 258 PHE A C 1
ATOM 2090 O O . PHE A 1 258 ? -6.683 -7.518 3.649 1.00 97.38 258 PHE A O 1
ATOM 2097 N N . VAL A 1 259 ? -8.118 -8.938 2.667 1.00 97.12 259 VAL A N 1
ATOM 2098 C CA . VAL A 1 259 ? -8.878 -9.195 3.901 1.00 97.12 259 VAL A CA 1
ATOM 2099 C C . VAL A 1 259 ? -8.052 -9.953 4.934 1.00 97.12 259 VAL A C 1
ATOM 2101 O O . VAL A 1 259 ? -8.111 -9.616 6.112 1.00 97.12 259 VAL A O 1
ATOM 2104 N N . ASN A 1 260 ? -7.214 -10.896 4.499 1.00 97.00 260 ASN A N 1
ATOM 2105 C CA . ASN A 1 260 ? -6.311 -11.644 5.373 1.00 97.00 260 ASN A CA 1
ATOM 2106 C C . ASN A 1 260 ? -5.276 -10.753 6.076 1.00 97.00 260 ASN A C 1
ATOM 2108 O O . ASN A 1 260 ? -4.802 -11.098 7.154 1.00 97.00 260 ASN A O 1
ATOM 2112 N N . HIS A 1 261 ? -4.923 -9.611 5.483 1.00 96.62 261 HIS A N 1
ATOM 2113 C CA . HIS A 1 261 ? -3.984 -8.649 6.065 1.00 96.62 261 HIS A CA 1
ATOM 2114 C C . HIS A 1 261 ? -4.645 -7.596 6.965 1.00 96.62 261 HIS A C 1
ATOM 2116 O O . HIS A 1 261 ? -3.933 -6.865 7.658 1.00 96.62 261 HIS A O 1
ATOM 2122 N N . LEU A 1 262 ? -5.975 -7.473 6.922 1.00 96.44 262 LEU A N 1
ATOM 2123 C CA . LEU A 1 262 ? -6.726 -6.468 7.680 1.00 96.44 262 LEU A CA 1
ATOM 2124 C C . LEU A 1 262 ? -7.519 -7.057 8.843 1.00 96.44 262 LEU A C 1
ATOM 2126 O O . LEU A 1 262 ? -7.699 -6.373 9.844 1.00 96.44 262 LEU A O 1
ATOM 2130 N N . ALA A 1 263 ? -8.021 -8.279 8.700 1.00 96.25 263 ALA A N 1
ATOM 2131 C CA . ALA A 1 263 ? -8.868 -8.893 9.706 1.00 96.25 263 ALA A CA 1
ATOM 2132 C C . ALA A 1 263 ? -8.068 -9.405 10.910 1.00 96.25 263 ALA A C 1
ATOM 2134 O O . ALA A 1 263 ? -6.975 -9.954 10.756 1.00 96.25 263 ALA A O 1
ATOM 2135 N N . THR A 1 264 ? -8.642 -9.283 12.105 1.00 94.81 264 THR A N 1
ATOM 2136 C CA . THR A 1 264 ? -8.063 -9.802 13.352 1.00 94.81 264 THR A CA 1
ATOM 2137 C C . THR A 1 264 ? -8.352 -11.283 13.576 1.00 94.81 264 THR A C 1
ATOM 2139 O O . THR A 1 264 ? -7.613 -11.952 14.297 1.00 94.81 264 THR A O 1
ATOM 2142 N N . ASP A 1 265 ? -9.407 -11.803 12.953 1.00 96.25 265 ASP A N 1
ATOM 2143 C CA . ASP A 1 265 ? -9.850 -13.190 13.071 1.00 96.25 265 ASP A CA 1
ATOM 2144 C C . ASP A 1 265 ? -10.592 -13.666 11.809 1.00 96.25 265 ASP A C 1
ATOM 2146 O O . ASP A 1 265 ? -10.882 -12.897 10.888 1.00 96.25 265 ASP A O 1
ATOM 2150 N N . GLU A 1 266 ? -10.893 -14.965 11.761 1.00 96.94 266 GLU A N 1
ATOM 2151 C CA . GLU A 1 266 ? -11.558 -15.609 10.625 1.00 96.94 266 GLU A CA 1
ATOM 2152 C C . GLU A 1 266 ? -12.970 -15.063 10.355 1.00 96.94 266 GLU A C 1
ATOM 2154 O O . GLU A 1 266 ? -13.398 -14.978 9.198 1.00 96.94 266 GLU A O 1
ATOM 2159 N N . TRP A 1 267 ? -13.715 -14.707 11.405 1.00 96.44 267 TRP A N 1
ATOM 2160 C CA . TRP A 1 267 ? -15.080 -14.203 11.269 1.00 96.44 267 TRP A CA 1
ATOM 2161 C C . TRP A 1 267 ? -15.082 -12.819 10.633 1.00 96.44 267 TRP A C 1
ATOM 2163 O O . TRP A 1 267 ? -15.804 -12.602 9.655 1.00 96.44 267 TRP A O 1
ATOM 2173 N N . GLU A 1 268 ? -14.231 -11.923 11.131 1.00 96.56 268 GLU A N 1
ATOM 2174 C CA . GLU A 1 268 ? -14.014 -10.602 10.550 1.00 96.56 268 GLU A CA 1
ATOM 2175 C C . GLU A 1 268 ? -13.517 -10.719 9.103 1.00 96.56 268 GLU A C 1
ATOM 2177 O O . GLU A 1 268 ? -14.041 -10.048 8.212 1.00 96.56 268 GLU A O 1
ATOM 2182 N N . ALA A 1 269 ? -12.592 -11.643 8.821 1.00 97.31 269 ALA A N 1
ATOM 2183 C CA . ALA A 1 269 ? -12.081 -11.862 7.470 1.00 97.31 269 ALA A CA 1
ATOM 2184 C C . ALA A 1 269 ? -13.195 -12.259 6.490 1.00 97.31 269 ALA A C 1
ATOM 2186 O O . ALA A 1 269 ? -13.284 -11.719 5.383 1.00 97.31 269 ALA A O 1
ATOM 2187 N N . ARG A 1 270 ? -14.092 -13.164 6.904 1.00 96.50 270 ARG A N 1
ATOM 2188 C CA . ARG A 1 270 ? -15.253 -13.584 6.105 1.00 96.50 270 ARG A CA 1
ATOM 2189 C C . ARG A 1 270 ? -16.260 -12.456 5.906 1.00 96.50 270 ARG A C 1
ATOM 2191 O O . ARG A 1 270 ? -16.803 -12.329 4.806 1.00 96.50 270 ARG A O 1
ATOM 2198 N N . ASP A 1 271 ? -16.524 -11.656 6.934 1.00 96.44 271 ASP A N 1
ATOM 2199 C CA . ASP A 1 271 ? -17.410 -10.493 6.828 1.00 96.44 271 ASP A CA 1
ATOM 2200 C C . ASP A 1 271 ? -16.842 -9.452 5.852 1.00 96.44 271 ASP A C 1
ATOM 2202 O O . ASP A 1 271 ? -17.494 -9.090 4.867 1.00 96.44 271 ASP A O 1
ATOM 2206 N N . PHE A 1 272 ? -15.582 -9.058 6.037 1.00 97.50 272 PHE A N 1
ATOM 2207 C CA . PHE A 1 272 ? -14.884 -8.140 5.140 1.00 97.50 272 PHE A CA 1
ATOM 2208 C C . PHE A 1 272 ? -14.873 -8.663 3.706 1.00 97.50 272 PHE A C 1
ATOM 2210 O O . PHE A 1 272 ? -15.201 -7.930 2.768 1.00 97.50 272 PHE A O 1
ATOM 2217 N N . ARG A 1 273 ? -14.608 -9.959 3.515 1.00 96.50 273 ARG A N 1
ATOM 2218 C CA . ARG A 1 273 ? -14.602 -10.588 2.190 1.00 96.50 273 ARG A CA 1
ATOM 2219 C C . ARG A 1 273 ? -15.939 -10.486 1.462 1.00 96.50 273 ARG A C 1
ATOM 2221 O O . ARG A 1 273 ? -15.955 -10.351 0.235 1.00 96.50 273 ARG A O 1
ATOM 2228 N N . ARG A 1 274 ? -17.055 -10.541 2.196 1.00 95.81 274 ARG A N 1
ATOM 2229 C CA . ARG A 1 274 ? -18.415 -10.384 1.650 1.00 95.81 274 ARG A CA 1
ATOM 2230 C C . ARG A 1 274 ? -18.744 -8.941 1.287 1.00 95.81 274 ARG A C 1
ATOM 2232 O O . ARG A 1 274 ? -19.605 -8.739 0.428 1.00 95.81 274 ARG A O 1
ATOM 2239 N N . LYS A 1 275 ? -18.069 -7.957 1.881 1.00 96.12 275 LYS A N 1
ATOM 2240 C CA . LYS A 1 275 ? -18.263 -6.522 1.612 1.00 96.12 275 LYS A CA 1
ATOM 2241 C C . LYS A 1 275 ? -17.426 -6.026 0.432 1.00 96.12 275 LYS A C 1
ATOM 2243 O O . LYS A 1 275 ? -17.894 -5.196 -0.345 1.00 96.12 275 LYS A O 1
ATOM 2248 N N . VAL A 1 276 ? -16.209 -6.539 0.260 1.00 96.75 276 VAL A N 1
ATOM 2249 C CA . VAL A 1 276 ? -15.305 -6.078 -0.806 1.00 96.75 276 VAL A CA 1
ATOM 2250 C C . VAL A 1 276 ? -15.788 -6.535 -2.184 1.00 96.75 276 VAL A C 1
ATOM 2252 O O . VAL A 1 276 ? -16.192 -7.685 -2.387 1.00 96.75 276 VAL A O 1
ATOM 2255 N N . ARG A 1 277 ? -15.743 -5.628 -3.158 1.00 95.50 277 ARG A N 1
ATOM 2256 C CA . ARG A 1 277 ? -16.008 -5.903 -4.571 1.00 95.50 277 ARG A CA 1
ATOM 2257 C C . ARG A 1 277 ? -14.776 -5.556 -5.404 1.00 95.50 277 ARG A C 1
ATOM 2259 O O . ARG A 1 277 ? -14.089 -4.583 -5.090 1.00 95.50 277 ARG A O 1
ATOM 2266 N N . PRO A 1 278 ? -14.478 -6.348 -6.447 1.00 93.75 278 PRO A N 1
ATOM 2267 C CA . PRO A 1 278 ? -13.381 -6.031 -7.344 1.00 93.75 278 PRO A CA 1
ATOM 2268 C C . PRO A 1 278 ? -13.702 -4.760 -8.134 1.00 93.75 278 PRO A C 1
ATOM 2270 O O . PRO A 1 278 ? -14.842 -4.580 -8.565 1.00 93.75 278 PRO A O 1
ATOM 2273 N N . VAL A 1 279 ? -12.687 -3.918 -8.324 1.00 87.94 279 VAL A N 1
ATOM 2274 C CA . VAL A 1 279 ? -12.714 -2.797 -9.279 1.00 87.94 279 VAL A CA 1
ATOM 2275 C C . VAL A 1 279 ? -12.572 -3.306 -10.709 1.00 87.94 279 VAL A C 1
ATOM 2277 O O . VAL A 1 279 ? -11.698 -4.179 -10.947 1.00 87.94 279 VAL A O 1
#

Sequence (279 aa):
MGLGDLPIIRAIGDFFRSAFIREKPFVWEPGRIGPKFDWLDHTHILIREGPLANREMEIVTEIFPNKANVFVSMNGEKIGRTYIERDPPGVGVILWDIAVKEGYRRKGIASIMTYVIFRELLSIQKTAFFKIRMMRLMKPAEKNIELQNVGIGVIGNRLGFTPEFNLDRLLKPDNIVSLEVLPAKGEFPPSFKIVIKTFPLVLIAFVLDTDTLKPVDDFRTYVQLTKDESTIYNWVRRGLIVVGNGNYWLRRNGIDQFVNHLATDEWEARDFRRKVRPV

Nearest PDB structures (foldseek):
  5trm-assembly1_J  TM=7.217E-01  e=8.371E-04  Homo sapiens
  5trm-assembly1_E  TM=7.881E-01  e=2.479E-03  Homo sapiens
  5trm-assembly1_C  TM=7.217E-01  e=1.759E-03  Homo sapiens
  8h6c-assembly1_F  TM=7.379E-01  e=2.779E-03  Homo sapiens
  5trm-assembly1_G  TM=6.991E-01  e=1.972E-03  Homo sapiens